Protein AF-A0A165L419-F1 (afdb_monomer_lite)

Sequence (336 aa):
MAIREIPTSQGLPPLRLPAGALSSQDREHSIDPVQDQPAIEPIEHKLRVDFMQAGPPDNLKQLLDSYVHYQSGPGDEDPWSEASVGEKPLALQYAETTIEKQWESEQRFFENFESDDVLADAPAYLANALRECRSKSNPEQAVQQERENRAKWYRLMPWKNLYAVFKRSTLGDLSRPLIQNPTPGAGYGGSNSSETRYVGVLVIPSDANVDTVADEYGVNPTYVRRESEFETHHSSSAEMPVPSDYGIELPAPLLLGDYPGQSEYLFIPWSSGLVCQGPFKQEHAYRVTCKHEVFASFVLREEGSVFLPVDEGISVPARARRFIDPQVAVNHSPEQ

pLDDT: mean 83.81, std 15.01, range [36.94, 98.06]

Radius of gyration: 20.66 Å; chains: 1; bounding box: 46×55×55 Å

Structure (mmCIF, N/CA/C/O backbone):
data_AF-A0A165L419-F1
#
_entry.id   AF-A0A165L419-F1
#
loop_
_atom_site.group_PDB
_atom_site.id
_atom_site.type_symbol
_atom_site.label_atom_id
_atom_site.label_alt_id
_atom_site.label_comp_id
_atom_site.label_asym_id
_atom_site.label_entity_id
_atom_site.label_seq_id
_atom_site.pdbx_PDB_ins_code
_atom_site.Cartn_x
_atom_site.Cartn_y
_atom_site.Cartn_z
_atom_site.occupancy
_atom_site.B_iso_or_equiv
_atom_site.auth_seq_id
_atom_site.auth_comp_id
_atom_site.auth_asym_id
_atom_site.auth_atom_id
_atom_site.pdbx_PDB_model_num
ATOM 1 N N . MET A 1 1 ? -1.680 -25.459 4.214 1.00 51.31 1 MET A N 1
ATOM 2 C CA . MET A 1 1 ? -2.177 -24.251 3.525 1.00 51.31 1 MET A CA 1
ATOM 3 C C . MET A 1 1 ? -2.171 -24.522 2.031 1.00 51.31 1 MET A C 1
ATOM 5 O O . MET A 1 1 ? -1.204 -25.107 1.558 1.00 51.31 1 MET A O 1
ATOM 9 N N . ALA A 1 2 ? -3.250 -24.207 1.314 1.00 61.75 2 ALA A N 1
ATOM 10 C CA . ALA A 1 2 ? -3.309 -24.406 -0.134 1.00 61.75 2 ALA A CA 1
ATOM 11 C C . ALA A 1 2 ? -2.553 -23.267 -0.839 1.00 61.75 2 ALA A C 1
ATOM 13 O O . ALA A 1 2 ? -2.847 -22.098 -0.599 1.00 61.75 2 ALA A O 1
ATOM 14 N N . ILE A 1 3 ? -1.564 -23.608 -1.666 1.00 69.56 3 ILE A N 1
ATOM 15 C CA . ILE A 1 3 ? -0.873 -22.663 -2.550 1.00 69.56 3 ILE A CA 1
ATOM 16 C C . ILE A 1 3 ? -1.715 -22.505 -3.810 1.00 69.56 3 ILE A C 1
ATOM 18 O O . ILE A 1 3 ? -2.127 -23.502 -4.408 1.00 69.56 3 ILE A O 1
ATOM 22 N N . ARG A 1 4 ? -1.963 -21.262 -4.221 1.00 74.75 4 ARG A N 1
ATOM 23 C CA . ARG A 1 4 ? -2.683 -20.972 -5.458 1.00 74.75 4 ARG A CA 1
ATOM 24 C C . ARG A 1 4 ? -1.721 -20.677 -6.586 1.00 74.75 4 ARG A C 1
ATOM 26 O O . ARG A 1 4 ? -0.886 -19.786 -6.474 1.00 74.75 4 ARG A O 1
ATOM 33 N N . GLU A 1 5 ? -1.925 -21.361 -7.700 1.00 81.62 5 GLU A N 1
ATOM 34 C CA . GLU A 1 5 ? -1.176 -21.153 -8.928 1.00 81.62 5 GLU A CA 1
ATOM 35 C C . GLU A 1 5 ? -1.911 -20.167 -9.848 1.00 81.62 5 GLU A C 1
ATOM 37 O O . GLU A 1 5 ? -3.053 -20.398 -10.250 1.00 81.62 5 GLU A O 1
ATOM 42 N N . ILE A 1 6 ? -1.274 -19.038 -10.159 1.00 80.38 6 ILE A N 1
ATOM 43 C CA . ILE A 1 6 ? -1.781 -18.046 -11.105 1.00 80.38 6 ILE A CA 1
ATOM 44 C C . ILE A 1 6 ? -1.036 -18.239 -12.423 1.00 80.38 6 ILE A C 1
ATOM 46 O O . ILE A 1 6 ? 0.178 -18.011 -12.468 1.00 80.38 6 ILE A O 1
ATOM 50 N N . PRO A 1 7 ? -1.738 -18.640 -13.498 1.00 79.06 7 PRO A N 1
ATOM 51 C CA . PRO A 1 7 ? -1.098 -18.891 -14.774 1.00 79.06 7 PRO A CA 1
ATOM 52 C C . PRO A 1 7 ? -0.509 -17.598 -15.333 1.00 79.06 7 PRO A C 1
ATOM 54 O O . PRO A 1 7 ? -1.107 -16.519 -15.253 1.00 79.06 7 PRO A O 1
ATOM 57 N N . THR A 1 8 ? 0.670 -17.727 -15.920 1.00 78.56 8 THR A N 1
ATOM 58 C CA . THR A 1 8 ? 1.381 -16.665 -16.625 1.00 78.56 8 THR A CA 1
ATOM 59 C C . THR A 1 8 ? 1.312 -16.896 -18.135 1.00 78.56 8 THR A C 1
ATOM 61 O O . THR A 1 8 ? 0.796 -17.911 -18.611 1.00 78.56 8 THR A O 1
ATOM 64 N N . SER A 1 9 ? 1.724 -15.899 -18.917 1.00 71.50 9 SER A N 1
ATOM 65 C CA . SER A 1 9 ? 1.772 -16.010 -20.377 1.00 71.50 9 SER A CA 1
ATOM 66 C C . SER A 1 9 ? 2.796 -17.069 -20.819 1.00 71.50 9 SER A C 1
ATOM 68 O O . SER A 1 9 ? 3.674 -17.461 -20.053 1.00 71.50 9 SER A O 1
ATOM 70 N N . GLN A 1 10 ? 2.627 -17.584 -22.045 1.00 59.84 10 GLN A N 1
ATOM 71 C CA . GLN A 1 10 ? 3.290 -18.795 -22.548 1.00 59.84 10 GLN A CA 1
ATOM 72 C C . GLN A 1 10 ? 4.811 -18.793 -22.316 1.00 59.84 10 GLN A C 1
ATOM 74 O O . GLN A 1 10 ? 5.540 -18.121 -23.039 1.00 59.84 10 GLN A O 1
ATOM 79 N N . GLY A 1 11 ? 5.266 -19.590 -21.344 1.00 76.44 11 GLY A N 1
ATOM 80 C CA . GLY A 1 11 ? 6.681 -19.875 -21.101 1.00 76.44 11 GLY A CA 1
ATOM 81 C C . GLY A 1 11 ? 7.243 -19.386 -19.767 1.00 76.44 11 GLY A C 1
ATOM 82 O O . GLY A 1 11 ? 8.359 -19.763 -19.457 1.00 76.44 11 GLY A O 1
ATOM 83 N N . LEU A 1 12 ? 6.508 -18.605 -18.966 1.00 88.12 12 LEU A N 1
ATOM 84 C CA . LEU A 1 12 ? 6.950 -18.192 -17.623 1.00 88.12 12 LEU A CA 1
ATOM 85 C C . LEU A 1 12 ? 6.505 -19.188 -16.538 1.00 88.12 12 LEU A C 1
ATOM 87 O O . LEU A 1 12 ? 5.492 -19.871 -16.722 1.00 88.12 12 LEU A O 1
ATOM 91 N N . PRO A 1 13 ? 7.195 -19.252 -15.380 1.00 90.56 13 PRO A N 1
ATOM 92 C CA . PRO A 1 13 ? 6.684 -20.015 -14.253 1.00 90.56 13 PRO A CA 1
ATOM 93 C C . PRO A 1 13 ? 5.403 -19.353 -13.735 1.00 90.56 13 PRO A C 1
ATOM 95 O O . PRO A 1 13 ? 5.238 -18.129 -13.849 1.00 90.56 13 PRO A O 1
ATOM 98 N N . PRO A 1 14 ? 4.461 -20.134 -13.193 1.00 90.06 14 PRO A N 1
ATOM 99 C CA . PRO A 1 14 ? 3.254 -19.569 -12.623 1.00 90.06 14 PRO A CA 1
ATOM 100 C C . PRO A 1 14 ? 3.571 -18.803 -11.334 1.00 90.06 14 PRO A C 1
ATOM 102 O O . PRO A 1 14 ? 4.459 -19.177 -10.572 1.00 90.06 14 PRO A O 1
ATOM 105 N N . LEU A 1 15 ? 2.795 -17.758 -11.044 1.00 90.00 15 LEU A N 1
ATOM 106 C CA . LEU A 1 15 ? 2.902 -17.061 -9.763 1.00 90.00 15 LEU A CA 1
ATOM 107 C C . LEU A 1 15 ? 2.162 -17.863 -8.691 1.00 90.00 15 LEU A C 1
ATOM 109 O O . LEU A 1 15 ? 0.943 -18.027 -8.772 1.00 90.00 15 LEU A O 1
ATOM 113 N N . ARG A 1 16 ? 2.890 -18.332 -7.679 1.00 89.56 16 ARG A N 1
ATOM 114 C CA . ARG A 1 16 ? 2.343 -19.141 -6.590 1.00 89.56 16 ARG A CA 1
ATOM 115 C C . ARG A 1 16 ? 2.198 -18.335 -5.310 1.00 89.56 16 ARG A C 1
ATOM 117 O O . ARG A 1 16 ? 3.174 -17.803 -4.793 1.00 89.56 16 ARG A O 1
ATOM 124 N N . LEU A 1 17 ? 0.963 -18.234 -4.822 1.00 84.81 17 LEU A N 1
ATOM 125 C CA . LEU A 1 17 ? 0.599 -17.398 -3.679 1.00 84.81 17 LEU A CA 1
ATOM 126 C C . LEU A 1 17 ? 0.077 -18.241 -2.507 1.00 84.81 17 LEU A C 1
ATOM 128 O O . LEU A 1 17 ? -0.772 -19.113 -2.731 1.00 84.81 17 LEU A O 1
ATOM 132 N N . PRO A 1 18 ? 0.518 -17.974 -1.264 1.00 81.25 18 PRO A N 1
ATOM 133 C CA . PRO A 1 18 ? -0.063 -18.598 -0.080 1.00 81.25 18 PRO A CA 1
ATOM 134 C C . PRO A 1 18 ? -1.451 -18.016 0.229 1.00 81.25 18 PRO A C 1
ATOM 136 O O . PRO A 1 18 ? -1.849 -16.987 -0.319 1.00 81.25 18 PRO A O 1
ATOM 139 N N . ALA A 1 19 ? -2.189 -18.656 1.139 1.00 70.81 19 ALA A N 1
ATOM 140 C CA . ALA A 1 19 ? -3.565 -18.276 1.481 1.00 70.81 19 ALA A CA 1
ATOM 141 C C . ALA A 1 19 ? -3.709 -16.795 1.896 1.00 70.81 19 ALA A C 1
ATOM 143 O O . ALA A 1 19 ? -4.607 -16.113 1.398 1.00 70.81 19 ALA A O 1
ATOM 144 N N . GLY A 1 20 ? -2.783 -16.273 2.712 1.00 68.69 20 GLY A N 1
ATOM 145 C CA . GLY A 1 20 ? -2.764 -14.869 3.152 1.00 68.69 20 GLY A CA 1
ATOM 146 C C . GLY A 1 20 ? -2.479 -13.841 2.045 1.00 68.69 20 GLY A C 1
ATOM 147 O O . GLY A 1 20 ? -2.805 -12.662 2.178 1.00 68.69 20 GLY A O 1
ATOM 148 N N . ALA A 1 21 ? -1.941 -14.270 0.899 1.00 72.00 21 ALA A N 1
ATOM 149 C CA . ALA A 1 21 ? -1.727 -13.407 -0.263 1.00 72.00 21 ALA A CA 1
ATOM 150 C C . ALA A 1 21 ? -2.982 -13.257 -1.152 1.00 72.00 21 ALA A C 1
ATOM 152 O O . ALA A 1 21 ? -2.916 -12.615 -2.210 1.00 72.00 21 ALA A O 1
ATOM 153 N N . LEU A 1 22 ? -4.114 -13.847 -0.746 1.00 62.03 22 LEU A N 1
ATOM 154 C CA . LEU A 1 22 ? -5.406 -13.782 -1.430 1.00 62.03 22 LEU A CA 1
ATOM 155 C C . LEU A 1 22 ? -6.405 -12.910 -0.653 1.00 62.03 22 LEU A C 1
ATOM 157 O O . LEU A 1 22 ? -6.329 -12.779 0.563 1.00 62.03 22 LEU A O 1
ATOM 161 N N . SER A 1 23 ? -7.357 -12.314 -1.376 1.00 56.62 23 SER A N 1
ATOM 162 C CA . SER A 1 23 ? -8.469 -11.561 -0.776 1.00 56.62 23 SER A CA 1
ATOM 163 C C . SER A 1 23 ? -9.411 -12.495 -0.015 1.00 56.62 23 SER A C 1
ATOM 165 O O . SER A 1 23 ? -9.680 -13.599 -0.486 1.00 56.62 23 SER A O 1
ATOM 167 N N . SER A 1 24 ? -10.021 -12.005 1.067 1.00 51.78 24 SER A N 1
ATOM 168 C CA . SER A 1 24 ? -11.102 -12.705 1.778 1.00 51.78 24 SER A CA 1
ATOM 169 C C . SER A 1 24 ? -12.349 -12.963 0.927 1.00 51.78 24 SER A C 1
ATOM 171 O O . SER A 1 24 ? -13.165 -13.813 1.271 1.00 51.78 24 SER A O 1
ATOM 173 N N . GLN A 1 25 ? -12.494 -12.253 -0.195 1.00 44.78 25 GLN A N 1
ATOM 174 C CA . GLN A 1 25 ? -13.576 -12.447 -1.162 1.00 44.78 25 GLN A CA 1
ATOM 175 C C . GLN A 1 25 ? -13.243 -13.485 -2.248 1.00 44.78 25 GLN A C 1
ATOM 177 O O . GLN A 1 25 ? -14.062 -13.737 -3.136 1.00 44.78 25 GLN A O 1
ATOM 182 N N . ASP A 1 26 ? -12.049 -14.081 -2.218 1.00 51.00 26 ASP A N 1
ATOM 183 C CA . ASP A 1 26 ? -11.703 -15.166 -3.126 1.00 51.00 26 ASP A CA 1
ATOM 184 C C . ASP A 1 26 ? -12.406 -16.461 -2.704 1.00 51.00 26 ASP A C 1
ATOM 186 O O . ASP A 1 26 ? -12.385 -16.840 -1.536 1.00 51.00 26 ASP A O 1
ATOM 190 N N . ARG A 1 27 ? -13.031 -17.163 -3.658 1.00 40.19 27 ARG A N 1
ATOM 191 C CA . ARG A 1 27 ? -13.884 -18.337 -3.380 1.00 40.19 27 ARG A CA 1
ATOM 192 C C . ARG A 1 27 ? -13.145 -19.494 -2.703 1.00 40.19 27 ARG A C 1
ATOM 194 O O . ARG A 1 27 ? -13.795 -20.364 -2.136 1.00 40.19 27 ARG A O 1
ATOM 201 N N . GLU A 1 28 ? -11.819 -19.511 -2.792 1.00 41.50 28 GLU A N 1
ATOM 202 C CA . GLU A 1 28 ? -10.951 -20.547 -2.225 1.00 41.50 28 GLU A CA 1
ATOM 203 C C . GLU A 1 28 ? -10.105 -20.035 -1.046 1.00 41.50 28 GLU A C 1
ATOM 205 O O . GLU A 1 28 ? -9.276 -20.777 -0.521 1.00 41.50 28 GLU A O 1
ATOM 210 N N . HIS A 1 29 ? -10.300 -18.784 -0.606 1.00 39.88 29 HIS A N 1
ATOM 211 C CA . HIS A 1 29 ? -9.633 -18.261 0.582 1.00 39.88 29 HIS A CA 1
ATOM 212 C C . HIS A 1 29 ? -10.224 -18.926 1.834 1.00 39.88 29 HIS A C 1
ATOM 214 O O . HIS A 1 29 ? -11.309 -18.580 2.304 1.00 39.88 29 HIS A O 1
ATOM 220 N N . SER A 1 30 ? -9.519 -19.927 2.365 1.00 40.72 30 SER A N 1
ATOM 221 C CA . SER A 1 30 ? -9.811 -20.488 3.682 1.00 40.72 30 SER A CA 1
ATOM 222 C C . SER A 1 30 ? -9.237 -19.552 4.741 1.00 40.72 30 SER A C 1
ATOM 224 O O . SER A 1 30 ? -8.024 -19.530 4.923 1.00 40.72 30 SER A O 1
ATOM 226 N N . ILE A 1 31 ? -10.098 -18.788 5.411 1.00 39.03 31 ILE A N 1
ATOM 227 C CA . ILE A 1 31 ? -9.694 -17.893 6.499 1.00 39.03 31 ILE A CA 1
ATOM 228 C C . ILE A 1 31 ? -9.216 -18.751 7.679 1.00 39.03 31 ILE A C 1
ATOM 230 O O . ILE A 1 31 ? -10.021 -19.476 8.269 1.00 39.03 31 ILE A O 1
ATOM 234 N N . ASP A 1 32 ? -7.942 -18.646 8.052 1.00 44.88 32 ASP A N 1
ATOM 235 C CA . ASP A 1 32 ? -7.471 -18.985 9.392 1.00 44.88 32 ASP A CA 1
ATOM 236 C C . ASP A 1 32 ? -7.239 -17.677 10.165 1.00 44.88 32 ASP A C 1
ATOM 238 O O . ASP A 1 32 ? -6.179 -17.066 10.062 1.00 44.88 32 ASP A O 1
ATOM 242 N N . PRO A 1 33 ? -8.208 -17.222 10.972 1.00 37.50 33 PRO A N 1
ATOM 243 C CA . PRO A 1 33 ? -8.110 -15.948 11.678 1.00 37.50 33 PRO A CA 1
ATOM 244 C C . PRO A 1 33 ? -6.989 -15.901 12.735 1.00 37.50 33 PRO A C 1
ATOM 246 O O . PRO A 1 33 ? -6.698 -14.826 13.256 1.00 37.50 33 PRO A O 1
ATOM 249 N N . VAL A 1 34 ? -6.385 -17.045 13.078 1.00 39.91 34 VAL A N 1
ATOM 250 C CA . VAL A 1 34 ? -5.294 -17.162 14.056 1.00 39.91 34 VAL A CA 1
ATOM 251 C C . VAL A 1 34 ? -3.924 -17.160 13.365 1.00 39.91 34 VAL A C 1
ATOM 253 O O . VAL A 1 34 ? -2.940 -16.741 13.971 1.00 39.91 34 VAL A O 1
ATOM 256 N N . GLN A 1 35 ? -3.843 -17.629 12.115 1.00 39.09 35 GLN A N 1
ATOM 257 C CA . GLN A 1 35 ? -2.594 -17.732 11.343 1.00 39.09 35 GLN A CA 1
ATOM 258 C C . GLN A 1 35 ? -2.459 -16.659 10.254 1.00 39.09 35 GLN A C 1
ATOM 260 O O . GLN A 1 35 ? -1.342 -16.270 9.914 1.00 39.09 35 GLN A O 1
ATOM 265 N N . ASP A 1 36 ? -3.570 -16.158 9.721 1.00 45.62 36 ASP A N 1
ATOM 266 C CA . ASP A 1 36 ? -3.581 -15.143 8.678 1.00 45.62 36 ASP A CA 1
ATOM 267 C C . ASP A 1 36 ? -3.530 -13.750 9.329 1.00 45.62 36 ASP A C 1
ATOM 269 O O . ASP A 1 36 ? -4.517 -13.236 9.865 1.00 45.62 36 ASP A O 1
ATOM 273 N N . GLN A 1 37 ? -2.338 -13.139 9.310 1.00 40.75 37 GLN A N 1
ATOM 274 C CA . GLN A 1 37 ? -2.134 -11.726 9.657 1.00 40.75 37 GLN A CA 1
ATOM 275 C C . GLN A 1 37 ? -3.022 -10.808 8.795 1.00 40.75 37 GLN A C 1
ATOM 277 O O . GLN A 1 37 ? -3.494 -11.232 7.735 1.00 40.75 37 GLN A O 1
ATOM 282 N N . PRO A 1 38 ? -3.251 -9.538 9.194 1.00 47.84 38 PRO A N 1
ATOM 283 C CA . PRO A 1 38 ? -4.119 -8.656 8.436 1.00 47.84 38 PRO A CA 1
ATOM 284 C C . PRO A 1 38 ? -3.643 -8.551 6.989 1.00 47.84 38 PRO A C 1
ATOM 286 O O . PRO A 1 38 ? -2.478 -8.271 6.698 1.00 47.84 38 PRO A O 1
ATOM 289 N N . ALA A 1 39 ? -4.595 -8.730 6.082 1.00 64.06 39 ALA A N 1
ATOM 290 C CA . ALA A 1 39 ? -4.554 -8.149 4.756 1.00 64.06 39 ALA A CA 1
ATOM 291 C C . ALA A 1 39 ? -4.039 -6.697 4.800 1.00 64.06 39 ALA A C 1
ATOM 293 O O . ALA A 1 39 ? -4.200 -6.030 5.822 1.00 64.06 39 ALA A O 1
ATOM 294 N N . ILE A 1 40 ? -3.511 -6.187 3.674 1.00 77.94 40 ILE A N 1
ATOM 295 C CA . ILE A 1 40 ? -3.406 -4.732 3.444 1.00 77.94 40 ILE A CA 1
ATOM 296 C C . ILE A 1 40 ? -4.670 -4.090 4.019 1.00 77.94 40 ILE A C 1
ATOM 298 O O . ILE A 1 40 ? -5.777 -4.458 3.608 1.00 77.94 40 ILE A O 1
ATOM 302 N N . GLU A 1 41 ? -4.507 -3.227 5.022 1.00 81.75 41 GLU A N 1
ATOM 303 C CA . GLU A 1 41 ? -5.643 -2.760 5.805 1.00 81.75 41 GLU A CA 1
ATOM 304 C C . GLU A 1 41 ? -6.660 -2.087 4.871 1.00 81.75 41 GLU A C 1
ATOM 306 O O . GLU A 1 41 ? -6.260 -1.377 3.941 1.00 81.75 41 GLU A O 1
ATOM 311 N N . PRO A 1 42 ? -7.980 -2.250 5.078 1.00 85.69 42 PRO A N 1
ATOM 312 C CA . PRO A 1 42 ? -8.966 -1.617 4.204 1.00 85.69 42 PRO A CA 1
ATOM 313 C C . PRO A 1 42 ? -8.753 -0.106 4.062 1.00 85.69 42 PRO A C 1
ATOM 315 O O . PRO A 1 42 ? -8.956 0.446 2.980 1.00 85.69 42 PRO A O 1
ATOM 318 N N . ILE A 1 43 ? -8.281 0.556 5.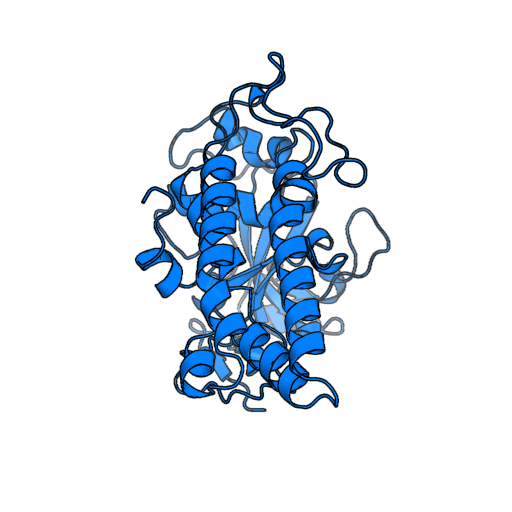126 1.00 90.44 43 ILE A N 1
ATOM 319 C CA . ILE A 1 43 ? -7.918 1.973 5.077 1.00 90.44 43 ILE A CA 1
ATOM 320 C C . ILE A 1 43 ? -6.749 2.246 4.122 1.00 90.44 43 ILE A C 1
ATOM 322 O O . ILE A 1 43 ? -6.803 3.224 3.391 1.00 90.44 43 ILE A O 1
ATOM 326 N N . GLU A 1 44 ? -5.733 1.385 4.038 1.00 92.38 44 GLU A N 1
ATOM 327 C CA . GLU A 1 44 ? -4.609 1.570 3.111 1.00 92.38 44 GLU A CA 1
ATOM 328 C C . GLU A 1 44 ? -5.068 1.570 1.653 1.00 92.38 44 GLU A C 1
ATOM 330 O O . GLU A 1 44 ? -4.626 2.400 0.857 1.00 92.38 44 GLU A O 1
ATOM 335 N N . HIS A 1 45 ? -5.989 0.670 1.300 1.00 92.31 45 HIS A N 1
ATOM 336 C CA . HIS A 1 45 ? -6.584 0.660 -0.032 1.00 92.31 45 HIS A CA 1
ATOM 337 C C . HIS A 1 45 ? -7.361 1.946 -0.320 1.00 92.31 45 HIS A C 1
ATOM 339 O O . HIS A 1 45 ? -7.203 2.507 -1.403 1.00 92.31 45 HIS A O 1
ATOM 345 N N . LYS A 1 46 ? -8.156 2.429 0.640 1.00 94.75 46 LYS A N 1
ATOM 346 C CA . LYS A 1 46 ? -8.910 3.682 0.497 1.00 94.75 46 LYS A CA 1
ATOM 347 C C . LYS A 1 46 ? -7.986 4.888 0.341 1.00 94.75 46 LYS A C 1
ATOM 349 O O . LYS A 1 46 ? -8.174 5.662 -0.584 1.00 94.75 46 LYS A O 1
ATOM 354 N N . LEU A 1 47 ? -6.923 4.977 1.142 1.00 95.81 47 LEU A N 1
ATOM 355 C CA . LEU A 1 47 ? -5.915 6.035 1.029 1.00 95.81 47 LEU A CA 1
ATOM 356 C C . LEU A 1 47 ? -5.232 6.045 -0.346 1.00 95.81 47 LEU A C 1
ATOM 358 O O . LEU A 1 47 ? -5.034 7.101 -0.935 1.00 95.81 47 LEU A O 1
ATOM 362 N N . ARG A 1 48 ? -4.905 4.873 -0.904 1.00 95.56 48 ARG A N 1
ATOM 363 C CA . ARG A 1 48 ? -4.365 4.780 -2.274 1.00 95.56 48 ARG A CA 1
ATOM 364 C C . ARG A 1 48 ? -5.369 5.272 -3.318 1.00 95.56 48 ARG A C 1
ATOM 366 O O . ARG A 1 48 ? -4.966 5.929 -4.273 1.00 95.56 48 ARG A O 1
ATOM 373 N N . VAL A 1 49 ? -6.662 4.989 -3.138 1.00 95.81 49 VAL A N 1
ATOM 374 C CA . VAL A 1 49 ? -7.725 5.543 -3.995 1.00 95.81 49 VAL A CA 1
ATOM 375 C C . VAL A 1 49 ? -7.818 7.061 -3.830 1.00 95.81 49 VAL A C 1
ATOM 377 O O . VAL A 1 49 ? -7.908 7.751 -4.840 1.00 95.81 49 VAL A O 1
ATOM 380 N N . ASP A 1 50 ? -7.711 7.592 -2.611 1.00 96.81 50 ASP A N 1
ATOM 381 C CA . ASP A 1 50 ? -7.703 9.039 -2.353 1.00 96.81 50 ASP A CA 1
ATOM 382 C C . ASP A 1 50 ? -6.562 9.728 -3.103 1.00 96.81 50 ASP A C 1
ATOM 384 O O . ASP A 1 50 ? -6.772 10.731 -3.783 1.00 96.81 50 ASP A O 1
ATOM 388 N N . PHE A 1 51 ? -5.358 9.154 -3.049 1.00 95.62 51 PHE A N 1
ATOM 389 C CA . PHE A 1 51 ? -4.194 9.668 -3.769 1.00 95.62 51 PHE A CA 1
ATOM 390 C C . PHE A 1 51 ? -4.351 9.547 -5.284 1.00 95.62 51 PHE A C 1
ATOM 392 O O . PHE A 1 51 ? -3.999 10.474 -6.010 1.00 95.62 51 PHE A O 1
ATOM 399 N N . MET A 1 52 ? -4.903 8.433 -5.766 1.00 93.56 52 MET A N 1
ATOM 400 C CA . MET A 1 52 ? -5.201 8.236 -7.183 1.00 93.56 52 MET A CA 1
ATOM 401 C C . MET A 1 52 ? -6.229 9.256 -7.686 1.00 93.56 52 MET A C 1
ATOM 403 O O . MET A 1 52 ? -6.058 9.817 -8.758 1.00 93.56 52 MET A O 1
ATOM 407 N N . GLN A 1 53 ? -7.276 9.559 -6.924 1.00 93.38 53 GLN A N 1
ATOM 408 C CA . GLN A 1 53 ? -8.288 10.526 -7.346 1.00 93.38 53 GLN A CA 1
ATOM 409 C C . GLN A 1 53 ? -7.797 11.972 -7.231 1.00 93.38 53 GLN A C 1
ATOM 411 O O . GLN A 1 53 ? -7.986 12.757 -8.157 1.00 93.38 53 GLN A O 1
ATOM 416 N N . ALA A 1 54 ? -7.108 12.323 -6.143 1.00 93.19 54 ALA A N 1
ATOM 417 C CA . ALA A 1 54 ? -6.613 13.678 -5.914 1.00 93.19 54 ALA A CA 1
ATOM 418 C C . ALA A 1 54 ? -5.396 14.043 -6.773 1.00 93.19 54 ALA A C 1
ATOM 420 O O . ALA A 1 54 ? -5.261 15.200 -7.167 1.00 93.19 54 ALA A O 1
ATOM 421 N N . GLY A 1 55 ? -4.569 13.058 -7.147 1.00 89.75 55 GLY A N 1
ATOM 422 C CA . GLY A 1 55 ? -3.363 13.254 -7.956 1.00 89.75 55 GLY A CA 1
ATOM 423 C C . GLY A 1 55 ? -2.185 13.862 -7.184 1.00 89.75 55 GLY A C 1
ATOM 424 O O . GLY A 1 55 ? -2.261 14.048 -5.964 1.00 89.75 55 GLY A O 1
ATOM 425 N N . PRO A 1 56 ? -1.064 14.130 -7.881 1.00 90.31 56 PRO A N 1
ATOM 426 C CA . PRO A 1 56 ? 0.111 14.736 -7.268 1.00 90.31 56 PRO A CA 1
ATOM 427 C C . PRO A 1 56 ? -0.177 16.169 -6.789 1.00 90.31 56 PRO A C 1
ATOM 429 O O . PRO A 1 56 ? -1.129 16.791 -7.253 1.00 90.31 56 PRO A O 1
ATOM 432 N N . PRO A 1 57 ? 0.661 16.729 -5.895 1.00 90.62 57 PRO A N 1
ATOM 433 C CA . PRO A 1 57 ? 0.605 18.154 -5.581 1.00 90.62 57 PRO A CA 1
ATOM 434 C C . PRO A 1 57 ? 0.731 19.012 -6.849 1.00 90.62 57 PRO A C 1
ATOM 436 O O . PRO A 1 57 ? 1.566 18.733 -7.705 1.00 90.62 57 PRO A O 1
ATOM 439 N N . ASP A 1 58 ? -0.016 20.107 -6.932 1.00 87.81 58 ASP A N 1
ATOM 440 C CA . ASP A 1 58 ? 0.001 21.035 -8.068 1.00 87.81 58 ASP A CA 1
ATOM 441 C C . ASP A 1 58 ? 1.338 21.771 -8.200 1.00 87.81 58 ASP A C 1
ATOM 443 O O . ASP A 1 58 ? 1.717 22.241 -9.272 1.00 87.81 58 ASP A O 1
ATOM 447 N N . ASN A 1 59 ? 2.052 21.950 -7.086 1.00 87.62 59 ASN A N 1
ATOM 448 C CA . ASN A 1 59 ? 3.362 22.585 -7.081 1.00 87.62 59 ASN A CA 1
ATOM 449 C C . ASN A 1 59 ? 4.199 22.187 -5.858 1.00 87.62 59 ASN A C 1
ATOM 451 O O . ASN A 1 59 ? 3.690 21.807 -4.805 1.00 87.62 59 ASN A O 1
ATOM 455 N N . LEU A 1 60 ? 5.518 22.369 -5.967 1.00 86.69 60 LEU A N 1
ATOM 456 C CA . LEU A 1 60 ? 6.461 22.001 -4.907 1.00 86.69 60 LEU A CA 1
ATOM 457 C C . LEU A 1 60 ? 6.263 22.769 -3.589 1.00 86.69 60 LEU A C 1
ATOM 459 O O . LEU A 1 60 ? 6.781 22.310 -2.578 1.00 86.69 60 LEU A O 1
ATOM 463 N N . LYS A 1 61 ? 5.571 23.921 -3.563 1.00 89.06 61 LYS A N 1
ATOM 464 C CA . LYS A 1 61 ? 5.334 24.661 -2.308 1.00 89.06 61 LYS A CA 1
ATOM 465 C C . LYS A 1 61 ? 4.272 24.005 -1.429 1.00 89.06 61 LYS A C 1
ATOM 467 O O . LYS A 1 61 ? 4.241 24.299 -0.243 1.00 89.06 61 LYS A O 1
ATOM 472 N N . GLN A 1 62 ? 3.438 23.124 -1.981 1.00 91.25 62 GLN A N 1
ATOM 473 C CA . GLN A 1 62 ? 2.495 22.322 -1.195 1.00 91.25 62 GLN A CA 1
ATOM 474 C C . GLN A 1 62 ? 3.188 21.166 -0.452 1.00 91.25 62 GLN A C 1
ATOM 476 O O . GLN A 1 62 ? 2.550 20.458 0.319 1.00 91.25 62 GLN A O 1
ATOM 481 N N . LEU A 1 63 ? 4.485 20.938 -0.680 1.00 92.38 63 LEU A N 1
ATOM 482 C CA . LEU A 1 63 ? 5.270 19.938 0.037 1.00 92.38 63 LEU A CA 1
ATOM 483 C C . LEU A 1 63 ? 6.068 20.592 1.163 1.00 92.38 63 LEU A C 1
ATOM 485 O O . LEU A 1 63 ? 6.686 21.640 0.971 1.00 92.38 63 LEU A O 1
ATOM 489 N N . LEU A 1 64 ? 6.121 19.923 2.313 1.00 92.12 64 LEU A N 1
ATOM 490 C CA . LEU A 1 64 ? 6.854 20.412 3.479 1.00 92.12 64 LEU A CA 1
ATOM 491 C C . LEU A 1 64 ? 8.368 20.391 3.228 1.00 92.12 64 LEU A C 1
ATOM 493 O O . LEU A 1 64 ? 8.919 19.408 2.724 1.00 92.12 64 LEU A O 1
ATOM 497 N N . ASP A 1 65 ? 9.059 21.461 3.614 1.00 86.88 65 ASP A N 1
ATOM 498 C CA . ASP A 1 65 ? 10.524 21.540 3.546 1.00 86.88 65 ASP A CA 1
ATOM 499 C C . ASP A 1 65 ? 11.177 20.815 4.730 1.00 86.88 65 ASP A C 1
ATOM 501 O O . ASP A 1 65 ? 12.055 19.965 4.560 1.00 86.88 65 ASP A O 1
ATOM 505 N N . SER A 1 66 ? 10.689 21.093 5.938 1.00 81.88 66 SER A N 1
ATOM 506 C CA . SER A 1 66 ? 11.122 20.456 7.178 1.00 81.88 66 SER A CA 1
ATOM 507 C C . SER A 1 66 ? 9.911 19.963 7.957 1.00 81.88 66 SER A C 1
ATOM 509 O O . SER A 1 66 ? 9.078 20.759 8.370 1.00 81.88 66 SER A O 1
ATOM 511 N N . TYR A 1 67 ? 9.824 18.652 8.182 1.00 87.12 67 TYR A N 1
ATOM 512 C CA . TYR A 1 67 ? 8.805 18.063 9.047 1.00 87.12 67 TYR A CA 1
ATOM 513 C C . TYR A 1 67 ? 9.384 16.899 9.845 1.00 87.12 67 TYR A C 1
ATOM 515 O O . TYR A 1 67 ? 9.993 15.974 9.287 1.00 87.12 67 TYR A O 1
ATOM 523 N N . VAL A 1 68 ? 9.201 16.959 11.164 1.00 84.88 68 VAL A N 1
ATOM 524 C CA . VAL A 1 68 ? 9.818 16.048 12.131 1.00 84.88 68 VAL A CA 1
ATOM 525 C C . VAL A 1 68 ? 8.741 15.185 12.779 1.00 84.88 68 VAL A C 1
ATOM 527 O O . VAL A 1 68 ? 8.311 15.399 13.908 1.00 84.88 68 VAL A O 1
ATOM 530 N N . HIS A 1 69 ? 8.327 14.152 12.049 1.00 80.06 69 HIS A N 1
ATOM 531 C CA . HIS A 1 69 ? 7.214 13.274 12.419 1.00 80.06 69 HIS A CA 1
ATOM 532 C C . HIS A 1 69 ? 7.289 12.680 13.838 1.00 80.06 69 HIS A C 1
ATOM 534 O O . HIS A 1 69 ? 6.256 12.468 14.462 1.00 80.06 69 HIS A O 1
ATOM 540 N N . TYR A 1 70 ? 8.473 12.414 14.399 1.00 80.25 70 TYR A N 1
ATOM 541 C CA . TYR A 1 70 ? 8.575 11.878 15.763 1.00 80.25 70 TYR A CA 1
ATOM 542 C C . TYR A 1 70 ? 8.281 12.925 16.853 1.00 80.25 70 TYR A C 1
ATOM 544 O O . TYR A 1 70 ? 7.860 12.531 17.938 1.00 80.25 70 TYR A O 1
ATOM 552 N N . GLN A 1 71 ? 8.408 14.222 16.556 1.00 84.00 71 GLN A N 1
ATOM 553 C CA . GLN A 1 71 ? 8.101 15.329 17.474 1.00 84.00 71 GLN A CA 1
ATOM 554 C C . GLN A 1 71 ? 6.680 15.876 17.307 1.00 84.00 71 GLN A C 1
ATOM 556 O O . GLN A 1 71 ? 6.139 16.386 18.277 1.00 84.00 71 GLN A O 1
ATOM 561 N N . SER A 1 72 ? 6.073 15.719 16.128 1.00 86.31 72 SER A N 1
ATOM 562 C CA . SER A 1 72 ? 4.748 16.278 15.828 1.00 86.31 72 SER A CA 1
ATOM 563 C C . SER A 1 72 ? 3.588 15.340 16.172 1.00 86.31 72 SER A C 1
ATOM 565 O O . SER A 1 72 ? 3.740 14.113 16.137 1.00 86.31 72 SER A O 1
ATOM 567 N N . GLY A 1 73 ? 2.405 15.878 16.448 1.00 89.94 73 GLY A N 1
ATOM 568 C CA . GLY A 1 73 ? 1.203 15.096 16.699 1.00 89.94 73 GLY A CA 1
ATOM 569 C C . GLY A 1 73 ? -0.099 15.902 16.720 1.00 89.94 73 GLY A C 1
ATOM 570 O O . GLY A 1 73 ? -0.092 17.108 16.529 1.00 89.94 73 GLY A O 1
ATOM 571 N N . PRO A 1 74 ? -1.232 15.240 17.014 1.00 87.81 74 PRO A N 1
ATOM 572 C CA . PRO A 1 74 ? -2.579 15.811 16.873 1.00 87.81 74 PRO A CA 1
ATOM 573 C C . PRO A 1 74 ? -2.907 17.032 17.741 1.00 87.81 74 PRO A C 1
ATOM 575 O O . PRO A 1 74 ? -3.998 17.573 17.618 1.00 87.81 74 PRO A O 1
ATOM 578 N N . GLY A 1 75 ? -2.033 17.400 18.680 1.00 87.62 75 GLY A N 1
ATOM 579 C CA . GLY A 1 75 ? -2.187 18.600 19.504 1.00 87.62 75 GLY A CA 1
ATOM 580 C C . GLY A 1 75 ? -1.433 19.816 18.965 1.00 87.62 75 GLY A C 1
ATOM 581 O O . GLY A 1 75 ? -1.555 20.889 19.550 1.00 87.62 75 GLY A O 1
ATOM 582 N N . ASP A 1 76 ? -0.652 19.642 17.900 1.00 90.12 76 ASP A N 1
ATOM 583 C CA . ASP A 1 76 ? 0.116 20.709 17.272 1.00 90.12 76 ASP A CA 1
ATOM 584 C C . ASP A 1 76 ? -0.718 21.432 16.210 1.00 90.12 76 ASP A C 1
ATOM 586 O O . ASP A 1 76 ? -1.770 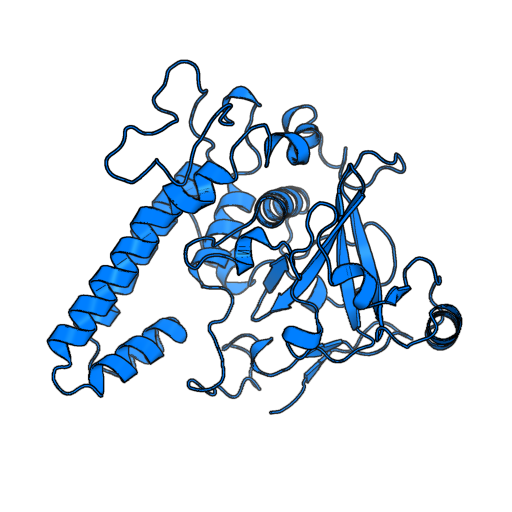20.955 15.775 1.00 90.12 76 ASP A O 1
ATOM 590 N N . GLU A 1 77 ? -0.233 22.594 15.781 1.00 90.50 77 GLU A N 1
ATOM 591 C CA . GLU A 1 77 ? -0.802 23.299 14.637 1.00 90.50 77 GLU A CA 1
ATOM 592 C C . GLU A 1 77 ? -0.547 22.515 13.340 1.00 90.50 77 GLU A C 1
ATOM 594 O O . GLU A 1 77 ? 0.480 21.846 13.188 1.00 90.50 77 GLU A O 1
ATOM 599 N N . ASP A 1 78 ? -1.501 22.574 12.410 1.00 91.38 78 ASP A N 1
ATOM 600 C CA . ASP A 1 78 ? -1.371 21.935 11.103 1.00 91.38 78 ASP A CA 1
ATOM 601 C C . ASP A 1 78 ? -0.142 22.489 10.356 1.00 91.38 78 ASP A C 1
ATOM 603 O O . ASP A 1 78 ? -0.062 23.700 10.164 1.00 91.38 78 ASP A O 1
ATOM 607 N N . PRO A 1 79 ? 0.797 21.652 9.872 1.00 91.19 79 PRO A N 1
ATOM 608 C CA . PRO A 1 79 ? 1.982 22.135 9.160 1.00 91.19 79 PRO A CA 1
ATOM 609 C C . PRO A 1 79 ? 1.683 22.981 7.910 1.00 91.19 79 PRO A C 1
ATOM 611 O O . PRO A 1 79 ? 2.554 23.717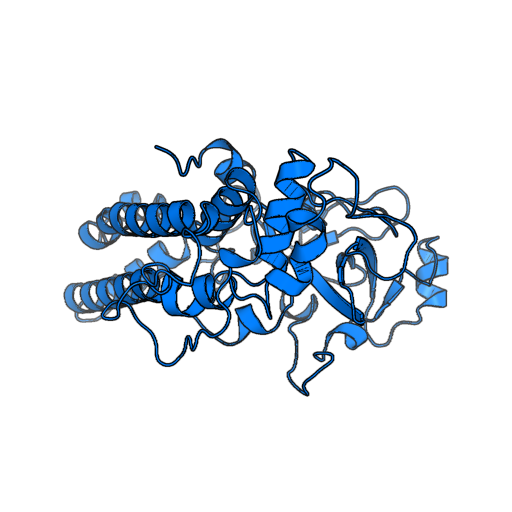 7.451 1.00 91.19 79 PRO A O 1
ATOM 614 N N . TRP A 1 80 ? 0.478 22.871 7.343 1.00 92.81 80 TRP A N 1
ATOM 615 C CA . TRP A 1 80 ? 0.030 23.661 6.192 1.00 92.81 80 TRP A CA 1
ATOM 616 C C . TRP A 1 80 ? -0.759 24.924 6.568 1.00 92.81 80 TRP A C 1
ATOM 618 O O . TRP A 1 80 ? -1.215 25.634 5.674 1.00 92.81 80 TRP A O 1
ATOM 628 N N . SER A 1 81 ? -0.927 25.241 7.858 1.00 88.12 81 SER A N 1
ATOM 629 C CA . SER A 1 81 ? -1.456 26.550 8.276 1.00 88.12 81 SER A CA 1
ATOM 630 C C . SER A 1 81 ? -0.419 27.671 8.127 1.00 88.12 81 SER A C 1
ATOM 632 O O . SER A 1 81 ? -0.775 28.850 8.037 1.00 88.12 81 SER A O 1
ATOM 634 N N . GLU A 1 82 ? 0.870 27.320 8.083 1.00 81.94 82 GLU A N 1
ATOM 635 C CA . GLU A 1 82 ? 1.960 28.271 7.911 1.00 81.94 82 GLU A CA 1
ATOM 636 C C . GLU A 1 82 ? 1.905 28.926 6.526 1.00 81.94 82 GLU A C 1
ATOM 638 O O . GLU A 1 82 ? 2.039 28.259 5.507 1.00 81.94 82 GLU A O 1
ATOM 643 N N . ALA A 1 83 ? 1.827 30.260 6.472 1.00 66.69 83 ALA A N 1
ATOM 644 C CA . ALA A 1 83 ? 1.692 31.013 5.216 1.00 66.69 83 ALA A CA 1
ATOM 645 C C . ALA A 1 83 ? 2.821 30.780 4.181 1.00 66.69 83 ALA A C 1
ATOM 647 O O . ALA A 1 83 ? 2.672 31.132 3.010 1.00 66.69 83 ALA A O 1
ATOM 648 N N . SER A 1 84 ? 3.974 30.250 4.604 1.00 76.44 84 SER A N 1
ATOM 649 C CA . SER A 1 84 ? 5.100 29.896 3.727 1.00 76.44 84 SER A CA 1
ATOM 650 C C . SER A 1 84 ? 4.957 28.536 3.047 1.00 76.44 84 SER A C 1
ATOM 652 O O . SER A 1 84 ? 5.584 28.315 2.006 1.00 76.44 84 SER A O 1
ATOM 654 N N . VAL A 1 85 ? 4.157 27.642 3.622 1.00 77.19 85 VAL A N 1
ATOM 655 C CA . VAL A 1 85 ? 3.778 26.366 3.026 1.00 77.19 85 VAL A CA 1
ATOM 656 C C . VAL A 1 85 ? 2.526 26.650 2.196 1.00 77.19 85 VAL A C 1
ATOM 658 O O . VAL A 1 85 ? 1.628 27.360 2.635 1.00 77.19 85 VAL A O 1
ATOM 661 N N . GLY A 1 86 ? 2.497 26.213 0.936 1.00 84.50 86 GLY A N 1
ATOM 662 C CA . GLY A 1 86 ? 1.313 26.389 0.090 1.00 84.50 86 GLY A CA 1
ATOM 663 C C . GLY A 1 86 ? 0.086 25.685 0.680 1.00 84.50 86 GLY A C 1
ATOM 664 O O . GLY A 1 86 ? 0.148 25.090 1.748 1.00 84.50 86 GLY A O 1
ATOM 665 N N . GLU A 1 87 ? -1.034 25.694 -0.037 1.00 92.00 87 GLU A N 1
ATOM 666 C CA . GLU A 1 87 ? -2.227 24.972 0.420 1.00 92.00 87 GLU A CA 1
ATOM 667 C C . GLU A 1 87 ? -1.946 23.476 0.629 1.00 92.00 87 GLU A C 1
ATOM 669 O O . GLU A 1 87 ? -1.149 22.871 -0.099 1.00 92.00 87 GLU A O 1
ATOM 674 N N . LYS A 1 88 ? -2.613 22.868 1.617 1.00 94.94 88 LYS A N 1
ATOM 675 C CA . LYS A 1 88 ? -2.498 21.429 1.870 1.00 94.94 88 LYS A CA 1
ATOM 676 C C . LYS A 1 88 ? -2.856 20.642 0.599 1.00 94.94 88 LYS A C 1
ATOM 678 O O . LYS A 1 88 ? -3.932 20.880 0.047 1.00 94.94 88 LYS A O 1
ATOM 683 N N . PRO A 1 89 ? -2.017 19.687 0.148 1.00 94.81 89 PRO A N 1
ATOM 684 C CA . PRO A 1 89 ? -2.329 18.830 -0.989 1.00 94.81 89 PRO A CA 1
ATOM 685 C C . PRO A 1 89 ? -3.715 18.195 -0.863 1.00 94.81 89 PRO A C 1
ATOM 687 O O . PRO A 1 89 ? -4.042 17.632 0.183 1.00 94.81 89 PRO A O 1
ATOM 690 N N . LEU A 1 90 ? -4.499 18.223 -1.942 1.00 94.69 90 LEU A N 1
ATOM 691 C CA . LEU A 1 90 ? -5.848 17.648 -1.974 1.00 94.69 90 LEU A CA 1
ATOM 692 C C . LEU A 1 90 ? -5.856 16.171 -1.544 1.00 94.69 90 LEU A C 1
ATOM 694 O O . LEU A 1 90 ? -6.712 15.738 -0.781 1.00 94.69 90 LEU A O 1
ATOM 698 N N . ALA A 1 91 ? -4.818 15.433 -1.944 1.00 94.81 91 ALA A N 1
ATOM 699 C CA . ALA A 1 91 ? -4.561 14.051 -1.551 1.00 94.81 91 ALA A CA 1
ATOM 700 C C . ALA A 1 91 ? -4.548 13.837 -0.026 1.00 94.81 91 ALA A C 1
ATOM 702 O O . ALA A 1 91 ? -5.059 12.828 0.457 1.00 94.81 91 ALA A O 1
ATOM 703 N N . LEU A 1 92 ? -3.990 14.782 0.740 1.00 95.81 92 LEU A N 1
ATOM 704 C CA . LEU A 1 92 ? -3.975 14.716 2.204 1.00 95.81 92 LEU A CA 1
ATOM 705 C C . LEU A 1 92 ? -5.326 15.095 2.809 1.00 95.81 92 LEU A C 1
ATOM 707 O O . LEU A 1 92 ? -5.752 14.451 3.761 1.00 95.81 92 LEU A O 1
ATOM 711 N N . GLN A 1 93 ? -6.019 16.080 2.235 1.00 95.56 93 GLN A N 1
ATOM 712 C CA . GLN A 1 93 ? -7.363 16.460 2.683 1.00 95.56 93 GLN A CA 1
ATOM 713 C C . GLN A 1 93 ? -8.350 15.287 2.538 1.00 95.56 93 GLN A C 1
ATOM 715 O O . GLN A 1 93 ? -9.124 14.993 3.452 1.00 95.56 93 GLN A O 1
ATOM 720 N N . TYR A 1 94 ? -8.281 14.572 1.410 1.00 96.75 94 TYR A N 1
ATOM 721 C CA . TYR A 1 94 ? -9.083 13.371 1.161 1.00 96.75 94 TYR A CA 1
ATOM 722 C C . TYR A 1 94 ? -8.720 12.254 2.140 1.00 96.75 94 TYR A C 1
ATOM 724 O O . TYR A 1 94 ? -9.604 11.700 2.788 1.00 96.75 94 TYR A O 1
ATOM 732 N N . ALA A 1 95 ? -7.424 11.994 2.323 1.00 96.50 95 ALA A N 1
ATOM 733 C CA . ALA A 1 95 ? -6.939 10.989 3.259 1.00 96.50 95 ALA A CA 1
ATOM 734 C C . ALA A 1 95 ? -7.379 11.240 4.711 1.00 96.50 95 ALA A C 1
ATOM 736 O O . ALA A 1 95 ? -7.819 10.311 5.384 1.00 96.50 95 ALA A O 1
ATOM 737 N N . GLU A 1 96 ? -7.276 12.477 5.204 1.00 95.69 96 GLU A N 1
ATOM 738 C CA . GLU A 1 96 ? -7.724 12.863 6.551 1.00 95.69 96 GLU A CA 1
ATOM 739 C C . GLU A 1 96 ? -9.224 12.622 6.728 1.00 95.69 96 GLU A C 1
ATOM 741 O O . GLU A 1 96 ? -9.638 11.964 7.683 1.00 95.69 96 GLU A O 1
ATOM 746 N N . THR A 1 97 ? -10.020 13.052 5.749 1.00 95.81 97 THR A N 1
ATOM 747 C CA . THR A 1 97 ? -11.470 12.829 5.732 1.00 95.81 97 THR A CA 1
ATOM 748 C C . THR A 1 97 ? -11.805 11.332 5.749 1.00 95.81 97 THR A C 1
ATOM 750 O O . THR A 1 97 ? -12.656 10.879 6.517 1.00 95.81 97 THR A O 1
ATOM 753 N N . THR A 1 98 ? -11.126 10.533 4.924 1.00 96.62 98 THR A N 1
ATOM 754 C CA . THR A 1 98 ? -11.297 9.076 4.870 1.00 96.62 98 THR A CA 1
ATOM 755 C C . THR A 1 98 ? -10.912 8.407 6.191 1.00 96.62 98 THR A C 1
ATOM 757 O O . THR A 1 98 ? -11.600 7.484 6.630 1.00 96.62 98 THR A O 1
ATOM 760 N N . ILE A 1 99 ? -9.838 8.861 6.840 1.00 95.38 99 ILE A N 1
ATOM 761 C CA . ILE A 1 99 ? -9.384 8.361 8.145 1.00 95.38 99 ILE A CA 1
ATOM 762 C C . ILE A 1 99 ? -10.452 8.589 9.216 1.00 95.38 99 ILE A C 1
ATOM 764 O O . ILE A 1 99 ? -10.787 7.654 9.948 1.00 95.38 99 ILE A O 1
ATOM 768 N N . GLU A 1 100 ? -11.013 9.796 9.286 1.00 94.75 100 GLU A N 1
ATOM 769 C CA . GLU A 1 100 ? -12.071 10.137 10.240 1.00 94.75 100 GLU A CA 1
ATOM 770 C C . GLU A 1 100 ? -13.327 9.291 10.005 1.00 94.75 100 GLU A C 1
ATOM 772 O O . GLU A 1 100 ? -13.783 8.595 10.915 1.00 94.75 100 GLU A O 1
ATOM 777 N N . LYS A 1 101 ? -13.819 9.243 8.761 1.00 93.75 101 LYS A N 1
ATOM 778 C CA . LYS A 1 101 ? -14.995 8.440 8.384 1.00 93.75 101 LYS A CA 1
ATOM 779 C C . LYS A 1 101 ? -14.800 6.955 8.669 1.00 93.75 101 LYS A C 1
ATOM 781 O O . LYS A 1 101 ? -15.722 6.280 9.126 1.00 93.75 101 LYS A O 1
ATOM 786 N N . GLN A 1 102 ? -13.609 6.421 8.397 1.00 93.31 102 GLN A N 1
ATOM 787 C CA . GLN A 1 102 ? -13.315 5.019 8.674 1.00 93.31 102 GLN A CA 1
ATOM 788 C C . GLN A 1 102 ? -13.371 4.745 10.178 1.00 93.31 102 GLN A C 1
ATOM 790 O O . GLN A 1 102 ? -14.027 3.785 10.586 1.00 93.31 102 GLN A O 1
ATOM 795 N N . TRP A 1 103 ? -12.749 5.594 10.998 1.00 94.75 103 TRP A N 1
ATOM 796 C CA . TRP A 1 103 ? -12.809 5.469 12.452 1.00 94.75 103 TRP A CA 1
ATOM 797 C C . TRP A 1 103 ? -14.250 5.514 12.978 1.00 94.75 103 TRP A C 1
ATOM 799 O O . TRP A 1 103 ? -14.639 4.659 13.778 1.00 94.75 103 TRP A O 1
ATOM 809 N N . GLU A 1 104 ? -15.061 6.460 12.502 1.00 94.75 104 GLU A N 1
ATOM 810 C CA . GLU A 1 104 ? -16.483 6.556 12.850 1.00 94.75 104 GLU A CA 1
ATOM 811 C C . GLU A 1 104 ? -17.250 5.287 12.459 1.00 94.75 104 GLU A C 1
ATOM 813 O O . GLU A 1 104 ? -18.000 4.736 13.266 1.00 94.75 104 GLU A O 1
ATOM 818 N N . SER A 1 105 ? -17.007 4.767 11.253 1.00 92.81 105 SER A N 1
ATOM 819 C CA . SER A 1 105 ? -17.656 3.544 10.772 1.00 92.81 105 SER A CA 1
ATOM 820 C C . SER A 1 105 ? -17.307 2.313 11.614 1.00 92.81 105 SER A C 1
ATOM 822 O O . SER A 1 105 ? -18.155 1.442 11.810 1.00 92.81 105 SER A O 1
ATOM 824 N N . GLU A 1 106 ? -16.084 2.249 12.152 1.00 95.06 106 GLU A N 1
ATOM 825 C CA . GLU A 1 106 ? -15.625 1.129 12.973 1.00 95.06 106 GLU A CA 1
ATOM 826 C C . GLU A 1 106 ? -16.217 1.148 14.393 1.00 95.06 106 GLU A C 1
ATOM 828 O O . GLU A 1 106 ? -16.237 0.103 15.044 1.00 95.06 106 GLU A O 1
ATOM 833 N N . GLN A 1 107 ? -16.777 2.276 14.866 1.00 96.56 107 GLN A N 1
ATOM 834 C CA . GLN A 1 107 ? -17.350 2.381 16.223 1.00 96.56 107 GLN A CA 1
ATOM 835 C C . GLN A 1 107 ? -18.425 1.332 16.489 1.00 96.56 107 GLN A C 1
ATOM 837 O O . GLN A 1 107 ? -18.461 0.737 17.568 1.00 96.56 107 GLN A O 1
ATOM 842 N N . ARG A 1 108 ? -19.243 1.041 15.472 1.00 96.00 108 ARG A N 1
ATOM 843 C CA . ARG A 1 108 ? -20.323 0.053 15.562 1.00 96.00 108 ARG A CA 1
ATOM 844 C C . ARG A 1 108 ? -19.826 -1.337 15.968 1.00 96.00 108 ARG A C 1
ATOM 846 O O . ARG A 1 108 ? -20.569 -2.073 16.610 1.00 96.00 108 ARG A O 1
ATOM 853 N N . PHE A 1 109 ? -18.591 -1.702 15.611 1.00 96.12 109 PHE A N 1
ATOM 854 C CA . PHE A 1 109 ? -18.025 -3.011 15.939 1.00 96.12 109 PHE A CA 1
ATOM 855 C C . PHE A 1 109 ? -17.606 -3.086 17.406 1.00 96.12 109 PHE A C 1
ATOM 857 O O . PHE A 1 109 ? -17.845 -4.098 18.054 1.00 96.12 109 PHE A O 1
ATOM 864 N N . PHE A 1 110 ? -17.053 -2.001 17.956 1.00 96.88 110 PHE A N 1
ATOM 865 C CA . PHE A 1 110 ? -16.730 -1.917 19.382 1.00 96.88 110 PHE A CA 1
ATOM 866 C C . PHE A 1 110 ? -17.990 -1.917 20.253 1.00 96.88 110 PHE A C 1
ATOM 868 O O . PHE A 1 110 ? -18.002 -2.530 21.313 1.00 96.88 110 PHE A O 1
ATOM 875 N N . GLU A 1 111 ? -19.060 -1.259 19.804 1.00 95.88 111 GLU A N 1
ATOM 876 C CA . GLU A 1 111 ? -20.342 -1.205 20.523 1.00 95.88 111 GLU A CA 1
ATOM 877 C C . GLU A 1 111 ? -21.087 -2.545 20.522 1.00 95.88 111 GLU A C 1
ATOM 879 O O . GLU A 1 111 ? -21.852 -2.823 21.441 1.00 95.88 111 GLU A O 1
ATOM 884 N N . ASN A 1 112 ? -20.844 -3.386 19.513 1.00 95.75 112 ASN A N 1
ATOM 885 C CA . ASN A 1 112 ? -21.532 -4.662 19.311 1.00 95.75 112 ASN A CA 1
ATOM 886 C C . ASN A 1 112 ? -20.548 -5.844 19.262 1.00 95.75 112 ASN A C 1
ATOM 888 O O . ASN A 1 112 ? -20.790 -6.823 18.556 1.00 95.75 112 ASN A O 1
ATOM 892 N N . PHE A 1 113 ? -19.441 -5.765 20.009 1.00 94.75 113 PHE A N 1
ATOM 893 C CA . PHE A 1 113 ? -18.340 -6.740 19.958 1.00 94.75 113 PHE A CA 1
ATOM 894 C C . PHE A 1 113 ? -18.748 -8.172 20.354 1.00 94.75 113 PHE A C 1
ATOM 896 O O . PHE A 1 113 ? -18.028 -9.131 20.080 1.00 94.75 113 PHE A O 1
ATOM 903 N N . GLU A 1 114 ? -19.892 -8.335 21.017 1.00 95.19 114 GLU A N 1
ATOM 904 C CA . GLU A 1 114 ? -20.436 -9.640 21.392 1.00 95.19 114 GLU A CA 1
ATOM 905 C C . GLU A 1 114 ? -21.095 -10.372 20.214 1.00 95.19 114 GLU A C 1
ATOM 907 O O . GLU A 1 114 ? -21.185 -11.600 20.243 1.00 95.19 114 GLU A O 1
ATOM 912 N N . SER A 1 115 ? -21.527 -9.643 19.178 1.00 95.12 115 SER A N 1
ATOM 913 C CA . SER A 1 115 ? -22.282 -10.178 18.045 1.00 95.12 115 SER A CA 1
ATOM 914 C C . SER A 1 115 ? -21.364 -10.610 16.905 1.00 95.12 115 SER A C 1
ATOM 916 O O . SER A 1 115 ? -20.830 -9.780 16.169 1.00 95.12 115 SER A O 1
ATOM 918 N N . ASP A 1 116 ? -21.225 -11.923 16.704 1.00 91.31 116 ASP A N 1
ATOM 919 C CA . ASP A 1 116 ? -20.463 -12.457 15.568 1.00 91.31 116 ASP A CA 1
ATOM 920 C C . ASP A 1 116 ? -21.093 -12.104 14.209 1.00 91.31 116 ASP A C 1
ATOM 922 O O . ASP A 1 116 ? -20.356 -11.980 13.233 1.00 91.31 116 ASP A O 1
ATOM 926 N N . ASP A 1 117 ? -22.407 -11.849 14.153 1.00 92.62 117 ASP A N 1
ATOM 927 C CA . ASP A 1 117 ? -23.082 -11.357 12.944 1.00 92.62 117 ASP A CA 1
ATOM 928 C C . ASP A 1 117 ? -22.598 -9.948 12.574 1.00 92.62 117 ASP A C 1
ATOM 930 O O . ASP A 1 117 ? -22.335 -9.663 11.411 1.00 92.62 117 ASP A O 1
ATOM 934 N N . VAL A 1 118 ? -22.419 -9.067 13.566 1.00 91.69 118 VAL A N 1
ATOM 935 C CA . VAL A 1 118 ? -21.880 -7.716 13.337 1.00 91.69 118 VAL A CA 1
ATOM 936 C C . VAL A 1 118 ? -20.387 -7.773 13.009 1.00 91.69 118 VAL A C 1
ATOM 938 O O . VAL A 1 118 ? -19.911 -7.029 12.151 1.00 91.69 118 VAL A O 1
ATOM 941 N N . LEU A 1 119 ? -19.636 -8.668 13.656 1.00 87.94 119 LEU A N 1
ATOM 942 C CA . LEU A 1 119 ? -18.207 -8.847 13.386 1.00 87.94 119 LEU A CA 1
ATOM 943 C C . LEU A 1 119 ? -17.918 -9.521 12.039 1.00 87.94 119 LEU A C 1
ATOM 945 O O . LEU A 1 119 ? -16.799 -9.400 11.546 1.00 87.94 119 LEU A O 1
ATOM 949 N N . ALA A 1 120 ? -18.890 -10.201 11.427 1.00 86.06 120 ALA A N 1
ATOM 950 C CA . ALA A 1 120 ? -18.749 -10.735 10.073 1.00 86.06 120 ALA A CA 1
ATOM 951 C C . ALA A 1 120 ? -18.543 -9.623 9.026 1.00 86.06 120 ALA A C 1
ATOM 953 O O . ALA A 1 120 ? -17.867 -9.849 8.024 1.00 86.06 120 ALA A O 1
ATOM 954 N N . ASP A 1 121 ? -19.058 -8.418 9.295 1.00 86.69 121 ASP A N 1
ATOM 955 C CA . ASP A 1 121 ? -18.898 -7.232 8.445 1.00 86.69 121 ASP A CA 1
ATOM 956 C C . ASP A 1 121 ? -17.652 -6.394 8.792 1.00 86.69 121 ASP A C 1
ATOM 958 O O . ASP A 1 121 ? -17.383 -5.376 8.142 1.00 86.69 121 ASP A O 1
ATOM 962 N N . ALA A 1 122 ? -16.912 -6.757 9.843 1.00 85.38 122 ALA A N 1
ATOM 963 C CA . ALA A 1 122 ? -15.711 -6.040 10.253 1.00 85.38 122 ALA A CA 1
ATOM 964 C C . ALA A 1 122 ? -14.492 -6.469 9.420 1.00 85.38 122 ALA A C 1
ATOM 966 O O . ALA A 1 122 ? -14.419 -7.609 8.952 1.00 85.38 122 ALA A O 1
ATOM 967 N N . PRO A 1 123 ? -13.478 -5.596 9.273 1.00 81.62 123 PRO A N 1
ATOM 968 C CA . PRO A 1 123 ? -12.163 -6.037 8.827 1.00 81.62 123 PRO A CA 1
ATOM 969 C C . PRO A 1 123 ? -11.688 -7.237 9.659 1.00 81.62 123 PRO A C 1
ATOM 971 O O . PRO A 1 123 ? -11.826 -7.228 10.882 1.00 81.62 123 PRO A O 1
ATOM 974 N N . ALA A 1 124 ? -11.111 -8.254 9.012 1.00 77.19 124 ALA A N 1
ATOM 975 C CA . ALA A 1 124 ? -10.777 -9.519 9.674 1.00 77.19 124 ALA A CA 1
ATOM 976 C C . ALA A 1 124 ? -9.893 -9.332 10.920 1.00 77.19 124 ALA A C 1
ATOM 978 O O . ALA A 1 124 ? -10.166 -9.931 11.958 1.00 77.19 124 ALA A O 1
ATOM 979 N N . TYR A 1 125 ? -8.897 -8.439 10.853 1.00 78.44 125 TYR A N 1
ATOM 980 C CA . TYR A 1 125 ? -8.048 -8.126 12.006 1.00 78.44 125 TYR A CA 1
ATOM 981 C C . TYR A 1 125 ? -8.867 -7.578 13.186 1.00 78.44 125 TYR A C 1
ATOM 983 O O . TYR A 1 125 ? -8.644 -7.983 14.324 1.00 78.44 125 TYR A O 1
ATOM 991 N N . LEU A 1 126 ? -9.836 -6.693 12.919 1.00 85.62 126 LEU A N 1
ATOM 992 C CA . LEU A 1 126 ? -10.656 -6.065 13.950 1.00 85.62 126 LEU A CA 1
ATOM 993 C C . LEU A 1 126 ? -11.595 -7.088 14.568 1.00 85.62 126 LEU A C 1
ATOM 995 O O . LEU A 1 126 ? -11.705 -7.169 15.787 1.00 85.62 126 LEU A O 1
ATOM 999 N N . ALA A 1 127 ? -12.237 -7.900 13.725 1.00 87.38 127 ALA A N 1
ATOM 1000 C CA . ALA A 1 127 ? -13.087 -8.993 14.172 1.00 87.38 127 ALA A CA 1
ATOM 1001 C C . ALA A 1 127 ? -12.317 -9.933 15.111 1.00 87.38 127 ALA A C 1
ATOM 1003 O O . ALA A 1 127 ? -12.817 -10.295 16.174 1.00 87.38 127 ALA A O 1
ATOM 1004 N N . ASN A 1 128 ? -11.082 -10.290 14.751 1.00 84.94 128 ASN A N 1
ATOM 1005 C CA . ASN A 1 128 ? -10.241 -11.169 15.559 1.00 84.94 128 ASN A CA 1
ATOM 1006 C C . ASN A 1 128 ? -9.809 -10.500 16.864 1.00 84.94 128 ASN A C 1
ATOM 1008 O O . ASN A 1 128 ? -10.011 -11.086 17.925 1.00 84.94 128 ASN A O 1
ATOM 1012 N N . ALA A 1 129 ? -9.329 -9.255 16.817 1.00 86.88 129 ALA A N 1
ATOM 1013 C CA . ALA A 1 129 ? -8.956 -8.497 18.010 1.00 86.88 129 ALA A CA 1
ATOM 1014 C C . ALA A 1 129 ? -10.128 -8.368 19.002 1.00 86.88 129 ALA A C 1
ATOM 1016 O O . ALA A 1 129 ? -9.955 -8.532 20.212 1.00 86.88 129 ALA A O 1
ATOM 1017 N N . LEU A 1 130 ? -11.346 -8.139 18.504 1.00 92.12 130 LEU A N 1
ATOM 1018 C CA . LEU A 1 130 ? -12.548 -8.050 19.334 1.00 92.12 130 LEU A CA 1
ATOM 1019 C C . LEU A 1 130 ? -12.969 -9.412 19.903 1.00 92.12 130 LEU A C 1
ATOM 1021 O O . LEU A 1 130 ? -13.306 -9.493 21.086 1.00 92.12 130 LEU A O 1
ATOM 1025 N N . ARG A 1 131 ? -12.877 -10.498 19.125 1.00 91.00 131 ARG A N 1
ATOM 1026 C CA . ARG A 1 131 ? -13.097 -11.867 19.630 1.00 91.00 131 ARG A CA 1
ATOM 1027 C C . ARG A 1 131 ? -12.076 -12.252 20.700 1.00 91.00 131 ARG A C 1
ATOM 1029 O O . ARG A 1 131 ? -12.447 -12.862 21.703 1.00 91.00 131 ARG A O 1
ATOM 1036 N N . GLU A 1 132 ? -10.815 -11.868 20.529 1.00 89.50 132 GLU A N 1
ATOM 1037 C CA . GLU A 1 132 ? -9.775 -12.057 21.540 1.00 89.50 132 GLU A CA 1
ATOM 1038 C C . GLU A 1 132 ? -10.085 -11.261 22.805 1.00 89.50 132 GLU A C 1
ATOM 1040 O O . GLU A 1 132 ? -10.016 -11.813 23.902 1.00 89.50 132 GLU A O 1
ATOM 1045 N N . CYS A 1 133 ? -10.487 -9.993 22.684 1.00 93.69 133 CYS A N 1
ATOM 1046 C CA . CYS A 1 133 ? -10.914 -9.189 23.829 1.00 93.69 133 CYS A CA 1
ATOM 1047 C C . CYS A 1 133 ? -12.095 -9.833 24.566 1.00 93.69 133 CYS A C 1
ATOM 1049 O O . CYS A 1 133 ? -12.053 -9.935 25.792 1.00 93.69 133 CYS A O 1
ATOM 1051 N N . ARG A 1 134 ? -13.080 -10.361 23.827 1.00 93.38 134 ARG A N 1
ATOM 1052 C CA . ARG A 1 134 ? -14.230 -11.106 24.365 1.00 93.38 134 ARG A CA 1
ATOM 1053 C C . ARG A 1 134 ? -13.821 -12.344 25.166 1.00 93.38 134 ARG A C 1
ATOM 1055 O O . ARG A 1 134 ? -14.518 -12.724 26.098 1.00 93.38 134 ARG A O 1
ATOM 1062 N N . SER A 1 135 ? -12.690 -12.964 24.830 1.00 92.44 135 SER A N 1
ATOM 1063 C CA . SER A 1 135 ? -12.178 -14.145 25.537 1.00 92.44 135 SER A CA 1
ATOM 1064 C C . SER A 1 135 ? -11.451 -13.833 26.856 1.00 92.44 135 SER A C 1
ATOM 1066 O O . SER A 1 135 ? -11.110 -14.754 27.601 1.00 92.44 135 SER A O 1
ATOM 1068 N N . LYS A 1 136 ? -11.188 -12.552 27.163 1.00 94.69 136 LYS A N 1
ATOM 1069 C CA . LYS A 1 136 ? -10.467 -12.144 28.380 1.00 94.69 136 LYS A CA 1
ATOM 1070 C C . LYS A 1 136 ? -11.376 -12.164 29.612 1.00 94.69 136 LYS A C 1
ATOM 1072 O O . LYS A 1 136 ? -12.595 -12.169 29.520 1.00 94.69 136 LYS A O 1
ATOM 1077 N N . SER A 1 137 ? -10.763 -12.128 30.795 1.00 96.06 137 SER A N 1
ATOM 1078 C CA . SER A 1 137 ? -11.473 -12.143 32.084 1.00 96.06 137 SER A CA 1
ATOM 1079 C C . SER A 1 137 ? -12.332 -10.902 32.353 1.00 96.06 137 SER A C 1
ATOM 1081 O O . SER A 1 137 ? -13.252 -10.975 33.160 1.00 96.06 137 SER A O 1
ATOM 1083 N N . ASN A 1 138 ? -12.028 -9.777 31.701 1.00 97.00 138 ASN A N 1
ATOM 1084 C CA . ASN A 1 138 ? -12.819 -8.546 31.725 1.00 97.00 138 ASN A CA 1
ATOM 1085 C C . ASN A 1 138 ? -12.972 -8.019 30.282 1.00 97.00 138 ASN A C 1
ATOM 1087 O O . ASN A 1 138 ? -12.158 -7.191 29.849 1.00 97.00 138 ASN A O 1
ATOM 1091 N N . PRO A 1 139 ? -13.936 -8.559 29.512 1.00 97.06 139 PRO A N 1
ATOM 1092 C CA . PRO A 1 139 ? -14.136 -8.224 28.104 1.00 97.06 139 PRO A CA 1
ATOM 1093 C C . PRO A 1 139 ? -14.338 -6.734 27.842 1.00 97.06 139 PRO A C 1
ATOM 1095 O O . PRO A 1 139 ? -13.699 -6.179 26.952 1.00 97.06 139 PRO A O 1
ATOM 1098 N N . GLU A 1 140 ? -15.164 -6.062 28.640 1.00 96.94 140 GLU A N 1
ATOM 1099 C CA . GLU A 1 140 ? -15.524 -4.659 28.440 1.00 96.94 140 GLU A CA 1
ATOM 1100 C C . GLU A 1 140 ? -14.301 -3.749 28.572 1.00 96.94 140 GLU A C 1
ATOM 1102 O O . GLU A 1 140 ? -14.071 -2.872 27.738 1.00 96.94 140 GLU A O 1
ATOM 1107 N N . GLN A 1 141 ? -13.461 -3.994 29.583 1.00 97.62 141 GLN A N 1
ATOM 1108 C CA . GLN A 1 141 ? -12.208 -3.259 29.744 1.00 97.62 141 GLN A CA 1
ATOM 1109 C C . GLN A 1 141 ? -11.236 -3.533 28.588 1.00 97.62 141 GLN A C 1
ATOM 1111 O O . GLN A 1 141 ? -10.556 -2.617 28.124 1.00 97.62 141 GLN A O 1
ATOM 1116 N N . ALA A 1 142 ? -11.157 -4.780 28.118 1.00 97.38 142 ALA A N 1
ATOM 1117 C CA . ALA A 1 142 ? -10.285 -5.150 27.010 1.00 97.38 142 ALA A CA 1
ATOM 1118 C C . ALA A 1 142 ? -10.702 -4.480 25.693 1.00 97.38 142 ALA A C 1
ATOM 1120 O O . ALA A 1 142 ? -9.853 -3.927 24.997 1.00 97.38 142 ALA A O 1
ATOM 1121 N N . VAL A 1 143 ? -12.001 -4.481 25.389 1.00 97.75 143 VAL A N 1
ATOM 1122 C CA . VAL A 1 143 ? -12.569 -3.822 24.206 1.00 97.75 143 VAL A CA 1
ATOM 1123 C C . VAL A 1 143 ? -12.378 -2.313 24.283 1.00 97.75 143 VAL A C 1
ATOM 1125 O O . VAL A 1 143 ? -11.994 -1.703 23.289 1.00 97.75 143 VAL A O 1
ATOM 1128 N N . GLN A 1 144 ? -12.577 -1.703 25.454 1.00 97.81 144 GLN A N 1
ATOM 1129 C CA . GLN A 1 144 ? -12.331 -0.273 25.637 1.00 97.81 144 GLN A CA 1
ATOM 1130 C C . GLN A 1 144 ? -10.859 0.088 25.378 1.00 97.81 144 GLN A C 1
ATOM 1132 O O . GLN A 1 144 ? -10.579 1.073 24.695 1.00 97.81 144 GLN A O 1
ATOM 1137 N N . GLN A 1 145 ? -9.916 -0.731 25.852 1.00 96.44 145 GLN A N 1
ATOM 1138 C CA . GLN A 1 145 ? -8.494 -0.522 25.576 1.00 96.44 145 GLN A CA 1
ATOM 1139 C C . GLN A 1 145 ? -8.169 -0.665 24.082 1.00 96.44 145 GLN A C 1
ATOM 1141 O O . GLN A 1 145 ? -7.398 0.133 23.547 1.00 96.44 145 GLN A O 1
ATOM 1146 N N . GLU A 1 146 ? -8.755 -1.655 23.405 1.00 93.88 146 GLU A N 1
ATOM 1147 C CA . GLU A 1 146 ? -8.565 -1.849 21.964 1.00 93.88 146 GLU A CA 1
ATOM 1148 C C . GLU A 1 146 ? -9.162 -0.692 21.155 1.00 93.88 146 GLU A C 1
ATOM 1150 O O . GLU A 1 146 ? -8.524 -0.169 20.242 1.00 93.88 146 GLU A O 1
ATOM 1155 N N . ARG A 1 147 ? -10.336 -0.196 21.562 1.00 96.88 147 ARG A N 1
ATOM 1156 C CA . ARG A 1 147 ? -10.958 1.009 21.001 1.00 96.88 147 ARG A CA 1
ATOM 1157 C C . ARG A 1 147 ? -10.033 2.214 21.125 1.00 96.88 147 ARG A C 1
ATOM 1159 O O . ARG A 1 147 ? -9.836 2.938 20.154 1.00 96.88 147 ARG A O 1
ATOM 1166 N N . GLU A 1 148 ? -9.434 2.431 22.293 1.00 96.00 148 GLU A N 1
ATOM 1167 C CA . GLU A 1 148 ? -8.485 3.528 22.518 1.00 96.00 148 GLU A CA 1
ATOM 1168 C C . GLU A 1 148 ? -7.208 3.382 21.682 1.00 96.00 148 GLU A C 1
ATOM 1170 O O . GLU A 1 148 ? -6.715 4.374 21.133 1.00 96.00 148 GLU A O 1
ATOM 1175 N N . ASN A 1 149 ? -6.694 2.158 21.538 1.00 90.56 149 ASN A N 1
ATOM 1176 C CA . ASN A 1 149 ? -5.539 1.862 20.694 1.00 90.56 149 ASN A CA 1
ATOM 1177 C C . ASN A 1 149 ? -5.838 2.169 19.222 1.00 90.56 149 ASN A C 1
ATOM 1179 O O . ASN A 1 149 ? -5.066 2.889 18.580 1.00 90.56 149 ASN A O 1
ATOM 1183 N N . ARG A 1 150 ? -6.981 1.699 18.705 1.00 91.56 150 ARG A N 1
ATOM 1184 C CA . ARG A 1 150 ? -7.407 1.941 17.320 1.00 91.56 150 ARG A CA 1
ATOM 1185 C C . ARG A 1 150 ? -7.690 3.424 17.067 1.00 91.56 150 ARG A C 1
ATOM 1187 O O . ARG A 1 150 ? -7.206 3.975 16.080 1.00 91.56 150 ARG A O 1
ATOM 1194 N N . ALA A 1 151 ? -8.346 4.114 18.005 1.00 94.25 151 ALA A N 1
ATOM 1195 C CA . ALA A 1 151 ? -8.554 5.564 17.946 1.00 94.25 151 ALA A CA 1
ATOM 1196 C C . ALA A 1 151 ? -7.226 6.329 17.876 1.00 94.25 151 ALA A C 1
ATOM 1198 O O . ALA A 1 151 ? -7.070 7.286 17.115 1.00 94.25 151 ALA A O 1
ATOM 1199 N N . LYS A 1 152 ? -6.256 5.931 18.706 1.00 91.38 152 LYS A N 1
ATOM 1200 C CA . LYS A 1 152 ? -4.923 6.535 18.734 1.00 91.38 152 LYS A CA 1
ATOM 1201 C C . LYS A 1 152 ? -4.184 6.296 17.420 1.00 91.38 152 LYS A C 1
ATOM 1203 O O . LYS A 1 152 ? -3.525 7.217 16.944 1.00 91.38 152 LYS A O 1
ATOM 1208 N N . TRP A 1 153 ? -4.300 5.106 16.837 1.00 90.50 153 TRP A N 1
ATOM 1209 C CA . TRP A 1 153 ? -3.686 4.774 15.554 1.00 90.50 153 TRP A CA 1
ATOM 1210 C C . TRP A 1 153 ? -4.195 5.677 14.426 1.00 90.50 153 TRP A C 1
ATOM 1212 O O . TRP A 1 153 ? -3.381 6.363 13.807 1.00 90.50 153 TRP A O 1
ATOM 1222 N N . TYR A 1 154 ? -5.517 5.787 14.244 1.00 93.56 154 TYR A N 1
ATOM 1223 C CA . TYR A 1 154 ? -6.107 6.687 13.243 1.00 93.56 154 TYR A CA 1
ATOM 1224 C C . TYR A 1 154 ? -5.693 8.143 13.448 1.00 93.56 154 TYR A C 1
ATOM 1226 O O . TYR A 1 154 ? -5.259 8.804 12.511 1.00 93.56 154 TYR A O 1
ATOM 1234 N N . ARG A 1 155 ? -5.731 8.629 14.692 1.00 93.19 155 ARG A N 1
ATOM 1235 C CA . ARG A 1 155 ? -5.355 10.013 15.010 1.00 93.19 155 ARG A CA 1
ATOM 1236 C C . ARG A 1 155 ? -3.886 10.313 14.718 1.00 93.19 155 ARG A C 1
ATOM 1238 O O . ARG A 1 155 ? -3.547 11.423 14.327 1.00 93.19 155 ARG A O 1
ATOM 1245 N N . LEU A 1 156 ? -2.994 9.348 14.949 1.00 91.56 156 LEU A N 1
ATOM 1246 C CA . LEU A 1 156 ? -1.559 9.512 14.714 1.00 91.56 156 LEU A CA 1
ATOM 1247 C C . LEU A 1 156 ? -1.169 9.320 13.247 1.00 91.56 156 LEU A C 1
ATOM 1249 O O . LEU A 1 156 ? -0.116 9.813 12.854 1.00 91.56 156 LEU A O 1
ATOM 1253 N N . MET A 1 157 ? -1.976 8.624 12.449 1.00 92.62 157 MET A N 1
ATOM 1254 C CA . MET A 1 157 ? -1.636 8.238 11.080 1.00 92.62 157 MET A CA 1
ATOM 1255 C C . MET A 1 157 ? -1.278 9.428 10.165 1.00 92.62 157 MET A C 1
ATOM 1257 O O . MET A 1 157 ? -0.201 9.369 9.559 1.00 92.62 157 MET A O 1
ATOM 1261 N N . PRO A 1 158 ? -2.048 10.539 10.101 1.00 94.00 158 PRO A N 1
ATOM 1262 C CA . PRO A 1 158 ? -1.656 11.698 9.294 1.00 94.00 158 PRO A CA 1
ATOM 1263 C C . PRO A 1 158 ? -0.283 12.242 9.709 1.00 94.00 158 PRO A C 1
ATOM 1265 O O . PRO A 1 158 ? 0.640 12.340 8.904 1.00 94.00 158 PRO A O 1
ATOM 1268 N N . TRP A 1 159 ? -0.104 12.468 11.009 1.00 92.81 159 TRP A N 1
ATOM 1269 C CA . TRP A 1 159 ? 1.080 13.103 11.583 1.00 92.81 159 TRP A CA 1
ATOM 1270 C C . TRP A 1 159 ? 2.338 12.241 11.503 1.00 92.81 159 TRP A C 1
ATOM 1272 O O . TRP A 1 159 ? 3.428 12.728 11.196 1.00 92.81 159 TRP A O 1
ATOM 1282 N N . LYS A 1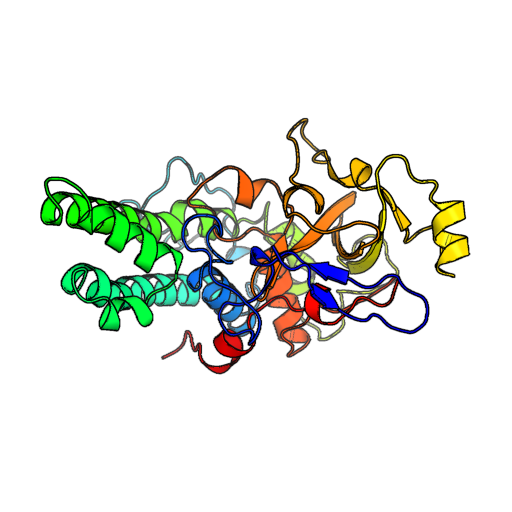 160 ? 2.217 10.954 11.826 1.00 89.06 160 LYS A N 1
ATOM 1283 C CA . LYS A 1 160 ? 3.359 10.048 11.967 1.00 89.06 160 LYS A CA 1
ATOM 1284 C C . LYS A 1 160 ? 3.726 9.350 10.660 1.00 89.06 160 LYS A C 1
ATOM 1286 O O . LYS A 1 160 ? 4.845 8.848 10.551 1.00 89.06 160 LYS A O 1
ATOM 1291 N N . ASN A 1 161 ? 2.826 9.334 9.676 1.00 91.06 161 ASN A N 1
ATOM 1292 C CA . ASN A 1 161 ? 3.056 8.701 8.385 1.00 91.06 161 ASN A CA 1
ATOM 1293 C C . ASN A 1 161 ? 2.822 9.646 7.202 1.00 91.06 161 ASN A C 1
ATOM 1295 O O . ASN A 1 161 ? 3.791 9.969 6.517 1.00 91.06 161 ASN A O 1
ATOM 1299 N N . LEU A 1 162 ? 1.591 10.106 6.965 1.00 93.75 162 LEU A N 1
ATOM 1300 C CA . LEU A 1 162 ? 1.246 10.791 5.710 1.00 93.75 162 LEU A CA 1
ATOM 1301 C C . LEU A 1 162 ? 2.021 12.103 5.522 1.00 93.75 162 LEU A C 1
ATOM 1303 O O . LEU A 1 162 ? 2.681 12.292 4.502 1.00 93.75 162 LEU A O 1
ATOM 1307 N N . TYR A 1 163 ? 2.063 12.967 6.533 1.00 93.56 163 TYR A N 1
ATOM 1308 C CA . TYR A 1 163 ? 2.787 14.244 6.464 1.00 93.56 163 TYR A CA 1
ATOM 1309 C C . TYR A 1 163 ? 4.294 14.040 6.280 1.00 93.56 163 TYR A C 1
ATOM 1311 O O . TYR A 1 163 ? 4.967 14.807 5.594 1.00 93.56 163 TYR A O 1
ATOM 1319 N N . ALA A 1 164 ? 4.831 12.952 6.839 1.00 89.81 164 ALA A N 1
ATOM 1320 C CA . ALA A 1 164 ? 6.229 12.578 6.662 1.00 89.81 164 ALA A CA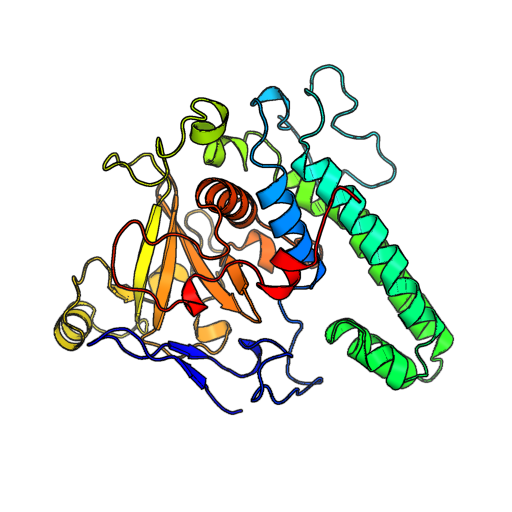 1
ATOM 1321 C C . ALA A 1 164 ? 6.543 12.139 5.224 1.00 89.81 164 ALA A C 1
ATOM 1323 O O . ALA A 1 164 ? 7.684 12.273 4.782 1.00 89.81 164 ALA A O 1
ATOM 1324 N N . VAL A 1 165 ? 5.559 11.621 4.488 1.00 91.38 165 VAL A N 1
ATOM 1325 C CA . VAL A 1 165 ? 5.719 11.282 3.072 1.00 91.38 165 VAL A CA 1
ATOM 1326 C C . VAL A 1 165 ? 5.713 12.554 2.220 1.00 91.38 165 VAL A C 1
ATOM 1328 O O . VAL A 1 165 ? 6.618 12.721 1.398 1.00 91.38 165 VAL A O 1
ATOM 1331 N N . PHE A 1 166 ? 4.792 13.488 2.479 1.00 93.50 166 PHE A N 1
ATOM 1332 C CA . PHE A 1 166 ? 4.591 14.747 1.737 1.00 93.50 166 PHE A CA 1
ATOM 1333 C C . PHE A 1 166 ? 5.623 15.855 2.053 1.00 93.50 166 PHE A C 1
ATOM 1335 O O . PHE A 1 166 ? 5.293 17.035 2.179 1.00 93.50 166 PHE A O 1
ATOM 1342 N N . LYS A 1 167 ? 6.908 15.489 2.115 1.00 91.75 167 LYS A N 1
ATOM 1343 C CA . LYS A 1 167 ? 8.033 16.437 2.126 1.00 91.75 167 LYS A CA 1
ATOM 1344 C C . LYS A 1 167 ? 8.709 16.533 0.760 1.00 91.75 167 LYS A C 1
ATOM 1346 O O . LYS A 1 167 ? 8.693 15.581 -0.028 1.00 91.75 167 LYS A O 1
ATOM 1351 N N . ARG A 1 168 ? 9.390 17.655 0.509 1.00 88.19 168 ARG A N 1
ATOM 1352 C CA . ARG A 1 168 ? 10.174 17.860 -0.721 1.00 88.19 168 ARG A CA 1
ATOM 1353 C C . ARG A 1 168 ? 11.285 16.827 -0.886 1.00 88.19 168 ARG A C 1
ATOM 1355 O O . ARG A 1 168 ? 11.408 16.258 -1.959 1.00 88.19 168 ARG A O 1
ATOM 1362 N N . SER A 1 169 ? 12.014 16.530 0.188 1.00 84.00 169 SER A N 1
ATOM 1363 C CA . SER A 1 169 ? 13.114 15.548 0.209 1.00 84.00 169 SER A CA 1
ATOM 1364 C C . SER A 1 169 ? 12.668 14.078 0.189 1.00 84.00 169 SER A C 1
ATOM 1366 O O . SER A 1 169 ? 13.499 13.174 0.253 1.00 84.00 169 SER A O 1
ATOM 1368 N N . THR A 1 170 ? 11.359 13.808 0.166 1.00 85.25 170 THR A N 1
ATOM 1369 C CA . THR A 1 170 ? 10.806 12.450 0.067 1.00 85.25 170 THR A CA 1
ATOM 1370 C C . THR A 1 170 ? 9.976 12.299 -1.193 1.00 85.25 170 THR A C 1
ATOM 1372 O O . THR A 1 170 ? 10.481 11.809 -2.199 1.00 85.25 170 THR A O 1
ATOM 1375 N N . LEU A 1 171 ? 8.704 12.696 -1.151 1.00 86.31 171 LEU A N 1
ATOM 1376 C CA . LEU A 1 171 ? 7.809 12.572 -2.294 1.00 86.31 171 LEU A CA 1
ATOM 1377 C C . LEU A 1 171 ? 8.173 13.574 -3.390 1.00 86.31 171 LEU A C 1
ATOM 1379 O O . LEU A 1 171 ? 8.022 13.256 -4.565 1.00 86.31 171 LEU A O 1
ATOM 1383 N N . GLY A 1 172 ? 8.671 14.758 -3.026 1.00 81.50 172 GLY A N 1
ATOM 1384 C CA . GLY A 1 172 ? 8.999 15.804 -3.993 1.00 81.50 172 GLY A CA 1
ATOM 1385 C C . GLY A 1 172 ? 10.098 15.418 -4.974 1.00 81.50 172 GLY A C 1
ATOM 1386 O O . GLY A 1 172 ? 9.974 15.741 -6.147 1.00 81.50 172 GLY A O 1
ATOM 1387 N N . ASP A 1 173 ? 11.129 14.692 -4.546 1.00 78.94 173 ASP A N 1
ATOM 1388 C CA . ASP A 1 173 ? 12.190 14.239 -5.454 1.00 78.94 173 ASP A CA 1
ATOM 1389 C C . ASP A 1 173 ? 11.689 13.196 -6.456 1.00 78.94 173 ASP A C 1
ATOM 1391 O O . ASP A 1 173 ? 12.089 13.217 -7.617 1.00 78.94 173 ASP A O 1
ATOM 1395 N N . LEU A 1 174 ? 10.750 12.349 -6.032 1.00 79.81 174 LEU A N 1
ATOM 1396 C CA . LEU A 1 174 ? 10.148 11.319 -6.874 1.00 79.81 174 LEU A CA 1
ATOM 1397 C C . LEU A 1 174 ? 9.071 11.874 -7.828 1.00 79.81 174 LEU A C 1
ATOM 1399 O O . LEU A 1 174 ? 9.014 11.511 -8.996 1.00 79.81 174 LEU A O 1
ATOM 1403 N N . SER A 1 175 ? 8.224 12.781 -7.344 1.00 76.06 175 SER A N 1
ATOM 1404 C CA . SER A 1 175 ? 7.090 13.341 -8.095 1.00 76.06 175 SER A CA 1
ATOM 1405 C C . SER A 1 175 ? 7.425 14.611 -8.872 1.00 76.06 175 SER A C 1
ATOM 1407 O O . SER A 1 175 ? 6.586 15.089 -9.630 1.00 76.06 175 SER A O 1
ATOM 1409 N N . ARG A 1 176 ? 8.646 15.151 -8.741 1.00 77.56 176 ARG A N 1
ATOM 1410 C CA . ARG A 1 176 ? 9.077 16.375 -9.433 1.00 77.56 176 ARG A CA 1
ATOM 1411 C C . ARG A 1 176 ? 8.729 16.390 -10.925 1.00 77.56 176 ARG A C 1
ATOM 1413 O O . ARG A 1 176 ? 8.231 17.430 -11.357 1.00 77.56 176 ARG A O 1
ATOM 1420 N N . PRO A 1 177 ? 8.939 15.305 -11.702 1.00 72.00 177 PRO A N 1
ATOM 1421 C CA . PRO A 1 177 ? 8.574 15.299 -13.115 1.00 72.00 177 PRO A CA 1
ATOM 1422 C C . PRO A 1 177 ? 7.078 15.548 -13.334 1.00 72.00 177 PRO A C 1
ATOM 1424 O O . PRO A 1 177 ? 6.726 16.370 -14.173 1.00 72.00 177 PRO A O 1
ATOM 1427 N N . LEU A 1 178 ? 6.216 14.934 -12.517 1.00 71.62 178 LEU A N 1
ATOM 1428 C CA . LEU A 1 178 ? 4.758 15.091 -12.590 1.00 71.62 178 LEU A CA 1
ATOM 1429 C C . LEU A 1 178 ? 4.304 16.492 -12.199 1.00 71.62 178 LEU A C 1
ATOM 1431 O O . LEU A 1 178 ? 3.433 17.070 -12.837 1.00 71.62 178 LEU A O 1
ATOM 1435 N N . ILE A 1 179 ? 4.931 17.047 -11.163 1.00 72.75 179 ILE A N 1
ATOM 1436 C CA . ILE A 1 179 ? 4.606 18.376 -10.641 1.00 72.75 179 ILE A CA 1
ATOM 1437 C C . ILE A 1 179 ? 5.040 19.470 -11.629 1.00 72.75 179 ILE A C 1
ATOM 1439 O O . ILE A 1 179 ? 4.363 20.481 -11.786 1.00 72.75 179 ILE A O 1
ATOM 1443 N N . GLN A 1 180 ? 6.200 19.312 -12.274 1.00 71.38 180 GLN A N 1
ATOM 1444 C CA . GLN A 1 180 ? 6.778 20.346 -13.140 1.00 71.38 180 GLN A CA 1
ATOM 1445 C C . GLN A 1 180 ? 6.352 20.220 -14.607 1.00 71.38 180 GLN A C 1
ATOM 1447 O O . GLN A 1 180 ? 6.304 21.237 -15.296 1.00 71.38 180 GLN A O 1
ATOM 1452 N N . ASN A 1 181 ? 6.034 19.011 -15.080 1.00 66.25 181 ASN A N 1
ATOM 1453 C CA . ASN A 1 181 ? 5.631 18.731 -16.458 1.00 66.25 181 ASN A CA 1
ATOM 1454 C C . ASN A 1 181 ? 4.397 17.804 -16.482 1.00 66.25 181 ASN A C 1
ATOM 1456 O O . ASN A 1 181 ? 4.528 16.624 -16.804 1.00 66.25 181 ASN A O 1
ATOM 1460 N N . PRO A 1 182 ? 3.184 18.319 -16.205 1.00 57.47 182 PRO A N 1
ATOM 1461 C CA . PRO A 1 182 ? 1.962 17.517 -16.048 1.00 57.47 182 PRO A CA 1
ATOM 1462 C C . PRO A 1 182 ? 1.377 17.008 -17.382 1.00 57.47 182 PRO A C 1
ATOM 1464 O O . PRO A 1 182 ? 0.167 16.874 -17.532 1.00 57.47 182 PRO A O 1
ATOM 1467 N N . THR A 1 183 ? 2.204 16.802 -18.410 1.00 56.78 183 THR A N 1
ATOM 1468 C CA . THR A 1 183 ? 1.710 16.378 -19.728 1.00 56.78 183 THR A CA 1
ATOM 1469 C C . THR A 1 183 ? 1.416 14.870 -19.707 1.00 56.78 183 THR A C 1
ATOM 1471 O O . THR A 1 183 ? 2.322 14.104 -19.369 1.00 56.78 183 THR A O 1
ATOM 1474 N N . PRO A 1 184 ? 0.207 14.421 -20.102 1.00 47.53 184 PRO A N 1
ATOM 1475 C CA . PRO A 1 184 ? -0.134 13.000 -20.147 1.00 47.53 184 PRO A CA 1
ATOM 1476 C C . PRO A 1 184 ? 0.863 12.216 -21.010 1.00 47.53 184 PRO A C 1
ATOM 1478 O O . PRO A 1 184 ? 1.115 12.583 -22.160 1.00 47.53 184 PRO A O 1
ATOM 1481 N N . GLY A 1 185 ? 1.457 11.161 -20.448 1.00 48.28 185 GLY A N 1
ATOM 1482 C CA . GLY A 1 185 ? 2.444 10.312 -21.129 1.00 48.28 185 GLY A CA 1
ATOM 1483 C C . GLY A 1 185 ? 3.873 10.870 -21.216 1.00 48.28 185 GLY A C 1
ATOM 1484 O O . GLY A 1 185 ? 4.703 10.280 -21.902 1.00 48.28 185 GLY A O 1
ATOM 1485 N N . ALA A 1 186 ? 4.192 11.985 -20.548 1.00 46.22 186 ALA A N 1
ATOM 1486 C CA . ALA A 1 186 ? 5.500 12.641 -20.663 1.00 46.22 186 ALA A CA 1
ATOM 1487 C C . ALA A 1 186 ? 6.592 12.161 -19.687 1.00 46.22 186 ALA A C 1
ATOM 1489 O O . ALA A 1 186 ? 7.674 12.744 -19.694 1.00 46.22 186 ALA A O 1
ATOM 1490 N N . GLY A 1 187 ? 6.371 11.137 -18.859 1.00 49.69 187 GLY A N 1
ATOM 1491 C CA . GLY A 1 187 ? 7.444 10.698 -17.961 1.00 49.69 187 GLY A CA 1
ATOM 1492 C C . GLY A 1 187 ? 7.057 9.662 -16.922 1.00 49.69 187 GLY A C 1
ATOM 1493 O O . GLY A 1 187 ? 7.056 9.958 -15.730 1.00 49.69 187 GLY A O 1
ATOM 1494 N N . TYR A 1 188 ? 6.780 8.448 -17.383 1.00 52.09 188 TYR A N 1
ATOM 1495 C CA . TYR A 1 188 ? 6.917 7.233 -16.572 1.00 52.09 188 TYR A CA 1
ATOM 1496 C C . TYR A 1 188 ? 7.753 6.164 -17.311 1.00 52.09 188 TYR A C 1
ATOM 1498 O O . TYR A 1 188 ? 7.840 5.028 -16.869 1.00 52.09 188 TYR A O 1
ATOM 1506 N N . GLY A 1 189 ? 8.348 6.499 -18.469 1.00 44.94 189 GLY A N 1
ATOM 1507 C CA . GLY A 1 189 ? 8.789 5.499 -19.448 1.00 44.94 189 GLY A CA 1
ATOM 1508 C C . GLY A 1 189 ? 9.499 6.070 -20.680 1.00 44.94 189 GLY A C 1
ATOM 1509 O O . GLY A 1 189 ? 9.217 5.674 -21.808 1.00 44.94 189 GLY A O 1
ATOM 1510 N N . GLY A 1 190 ? 10.401 7.032 -20.498 1.00 36.94 190 GLY A N 1
ATOM 1511 C CA . GLY A 1 190 ? 11.365 7.474 -21.502 1.00 36.94 190 GLY A CA 1
ATOM 1512 C C . GLY A 1 190 ? 12.721 6.787 -21.316 1.00 36.94 190 GLY A C 1
ATOM 1513 O O . GLY A 1 190 ? 13.175 6.568 -20.199 1.00 36.94 190 GLY A O 1
ATOM 1514 N N . SER A 1 191 ? 13.418 6.479 -22.415 1.00 37.91 191 SER A N 1
ATOM 1515 C CA . SER A 1 191 ? 14.724 5.788 -22.457 1.00 37.91 191 SER A CA 1
ATOM 1516 C C . SER A 1 191 ? 15.911 6.568 -21.854 1.00 37.91 191 SER A C 1
ATOM 1518 O O . SER A 1 191 ? 17.064 6.291 -22.188 1.00 37.91 191 SER A O 1
ATOM 1520 N N . ASN A 1 192 ? 15.656 7.572 -21.014 1.00 40.09 192 ASN A N 1
ATOM 1521 C CA . ASN A 1 192 ? 16.673 8.329 -20.297 1.00 40.09 192 ASN A CA 1
ATOM 1522 C C . ASN A 1 192 ? 16.703 7.860 -18.840 1.00 40.09 192 ASN A C 1
ATOM 1524 O O . ASN A 1 192 ? 15.676 7.790 -18.175 1.00 40.09 192 ASN A O 1
ATOM 1528 N N . SER A 1 193 ? 17.899 7.575 -18.329 1.00 45.78 193 SER A N 1
ATOM 1529 C CA . SER A 1 193 ? 18.191 6.965 -17.020 1.00 45.78 193 SER A CA 1
ATOM 1530 C C . SER A 1 193 ? 17.817 7.808 -15.780 1.00 45.78 193 SER A C 1
ATOM 1532 O O . SER A 1 193 ? 18.441 7.666 -14.730 1.00 45.78 193 SER A O 1
ATOM 1534 N N . SER A 1 194 ? 16.870 8.739 -15.901 1.00 55.94 194 SER A N 1
ATOM 1535 C CA . SER A 1 194 ? 16.416 9.659 -14.851 1.00 55.94 194 SER A CA 1
ATOM 1536 C C . SER A 1 194 ? 14.919 9.555 -14.543 1.00 55.94 194 SER A C 1
ATOM 1538 O O . SER A 1 194 ? 14.422 10.362 -13.761 1.00 55.94 194 SER A O 1
ATOM 1540 N N . GLU A 1 195 ? 14.196 8.615 -15.155 1.00 73.44 195 GLU A N 1
ATOM 1541 C CA . GLU A 1 195 ? 12.751 8.427 -14.968 1.00 73.44 195 GLU A CA 1
ATOM 1542 C C . GLU A 1 195 ? 12.440 7.176 -14.138 1.00 73.44 195 GLU A C 1
ATOM 1544 O O . GLU A 1 195 ? 13.188 6.200 -14.164 1.00 73.44 195 GLU A O 1
ATOM 1549 N N . THR A 1 196 ? 11.339 7.219 -13.382 1.00 80.38 196 THR A N 1
ATOM 1550 C CA . THR A 1 196 ? 10.805 6.041 -12.687 1.00 80.38 196 THR A CA 1
ATOM 1551 C C . THR A 1 196 ? 10.162 5.097 -13.686 1.00 80.38 196 THR A C 1
ATOM 1553 O O . THR A 1 196 ? 9.391 5.568 -14.513 1.00 80.38 196 THR A O 1
ATOM 1556 N N . ARG A 1 197 ? 10.437 3.795 -13.570 1.00 87.44 197 ARG A N 1
ATOM 1557 C CA . ARG A 1 197 ? 9.876 2.741 -14.426 1.00 87.44 197 ARG A CA 1
ATOM 1558 C C . ARG A 1 197 ? 9.362 1.574 -13.591 1.00 87.44 197 ARG A C 1
ATOM 1560 O O . ARG A 1 197 ? 9.923 1.262 -12.540 1.00 87.44 197 ARG A O 1
ATOM 1567 N N . TYR A 1 198 ? 8.342 0.890 -14.086 1.00 92.06 198 TYR A N 1
ATOM 1568 C CA . TYR A 1 198 ? 7.854 -0.375 -13.553 1.00 92.06 198 TYR A CA 1
ATOM 1569 C C . TYR A 1 198 ? 8.306 -1.522 -14.455 1.00 92.06 198 TYR A C 1
ATOM 1571 O O . TYR A 1 198 ? 7.804 -1.712 -15.563 1.00 92.06 198 TYR A O 1
ATOM 1579 N N . VAL A 1 199 ? 9.280 -2.289 -13.976 1.00 94.31 199 VAL A N 1
ATOM 1580 C CA . VAL A 1 199 ? 9.947 -3.350 -14.732 1.00 94.31 199 VAL A CA 1
ATOM 1581 C C . VAL A 1 199 ? 9.398 -4.706 -14.307 1.00 94.31 199 VAL A C 1
ATOM 1583 O O . VAL A 1 199 ? 9.377 -5.044 -13.123 1.00 94.31 199 VAL A O 1
ATOM 1586 N N . GLY A 1 200 ? 8.961 -5.512 -15.267 1.00 96.12 200 GLY A N 1
ATOM 1587 C CA . GLY A 1 200 ? 8.641 -6.910 -15.024 1.00 96.12 200 GLY A CA 1
ATOM 1588 C C . GLY A 1 200 ? 9.912 -7.727 -14.846 1.00 96.12 200 GLY A C 1
ATOM 1589 O O . GLY A 1 200 ? 10.744 -7.774 -15.752 1.00 96.12 200 GLY A O 1
ATOM 1590 N N . VAL A 1 201 ? 10.045 -8.415 -13.713 1.00 97.25 201 VAL A N 1
ATOM 1591 C CA . VAL A 1 201 ? 11.224 -9.231 -13.393 1.00 97.25 201 VAL A CA 1
ATOM 1592 C C . VAL A 1 201 ? 10.839 -10.649 -12.989 1.00 97.25 201 VAL A C 1
ATOM 1594 O O . VAL A 1 201 ? 9.776 -10.878 -12.413 1.00 97.25 201 VAL A O 1
ATOM 1597 N N . LEU A 1 202 ? 11.720 -11.607 -13.276 1.00 97.50 202 LEU A N 1
ATOM 1598 C CA . LEU A 1 202 ? 11.651 -12.959 -12.736 1.00 97.50 202 LEU A CA 1
ATOM 1599 C C . LEU A 1 202 ? 12.566 -13.039 -11.515 1.00 97.50 202 LEU A C 1
ATOM 1601 O O . LEU A 1 202 ? 13.789 -13.036 -11.660 1.00 97.50 202 LEU A O 1
ATOM 1605 N N . VAL A 1 203 ? 11.983 -13.101 -10.319 1.00 97.69 203 VAL A N 1
ATOM 1606 C CA . VAL A 1 203 ? 12.754 -13.268 -9.083 1.00 97.69 203 VAL A CA 1
ATOM 1607 C C . VAL A 1 203 ? 13.040 -14.748 -8.867 1.00 97.69 203 VAL A C 1
ATOM 1609 O O . VAL A 1 203 ? 12.124 -15.565 -8.943 1.00 97.69 203 VAL A O 1
ATOM 1612 N N . ILE A 1 204 ? 14.301 -15.098 -8.619 1.00 98.06 204 ILE A N 1
ATOM 1613 C CA . ILE A 1 204 ? 14.783 -16.480 -8.473 1.00 98.06 204 ILE A CA 1
ATOM 1614 C C . ILE A 1 204 ? 15.434 -16.696 -7.098 1.00 98.06 204 ILE A C 1
ATOM 1616 O O . ILE A 1 204 ? 15.873 -15.715 -6.489 1.00 98.06 204 ILE A O 1
ATOM 1620 N N . PRO A 1 205 ? 15.550 -17.950 -6.613 1.00 97.44 205 PRO A N 1
ATOM 1621 C CA . PRO A 1 205 ? 16.284 -18.243 -5.382 1.00 97.44 205 PRO A CA 1
ATOM 1622 C C . PRO A 1 205 ? 17.717 -17.699 -5.412 1.00 97.44 205 PRO A C 1
ATOM 1624 O O . PRO A 1 205 ? 18.363 -17.671 -6.463 1.00 97.44 205 PRO A O 1
ATOM 1627 N N . SER A 1 206 ? 18.236 -17.291 -4.256 1.00 96.38 206 SER A N 1
ATOM 1628 C CA . SER A 1 206 ? 19.550 -16.643 -4.136 1.00 96.38 206 SER A CA 1
ATOM 1629 C C . SER A 1 206 ? 20.728 -17.503 -4.620 1.00 96.38 206 SER A C 1
ATOM 1631 O O . SER A 1 206 ? 21.748 -16.971 -5.056 1.00 96.38 206 SER A O 1
ATOM 1633 N N . ASP A 1 207 ? 20.604 -18.829 -4.587 1.00 96.12 207 ASP A N 1
ATOM 1634 C CA . ASP A 1 207 ? 21.621 -19.779 -5.050 1.00 96.12 207 ASP A CA 1
ATOM 1635 C C . ASP A 1 207 ? 21.460 -20.195 -6.524 1.00 96.12 207 ASP A C 1
ATOM 1637 O O . ASP A 1 207 ? 22.334 -20.866 -7.082 1.00 96.12 207 ASP A O 1
ATOM 1641 N N . ALA A 1 208 ? 20.382 -19.768 -7.187 1.00 96.88 208 ALA A N 1
ATOM 1642 C CA . ALA A 1 208 ? 20.111 -20.120 -8.571 1.00 96.88 208 ALA A CA 1
ATOM 1643 C C . ALA A 1 208 ? 21.017 -19.363 -9.567 1.00 96.88 208 ALA A C 1
ATOM 1645 O O . ALA A 1 208 ? 21.478 -18.230 -9.354 1.00 96.88 208 ALA A O 1
ATOM 1646 N N . ASN A 1 209 ? 21.288 -20.016 -10.701 1.00 97.56 209 ASN A N 1
ATOM 1647 C CA . ASN A 1 209 ? 22.048 -19.434 -11.803 1.00 97.56 209 ASN A CA 1
ATOM 1648 C C . ASN A 1 209 ? 21.114 -18.648 -12.736 1.00 97.56 209 ASN A C 1
ATOM 1650 O O . ASN A 1 209 ? 20.172 -19.212 -13.286 1.00 97.56 209 ASN A O 1
ATOM 1654 N N . VAL A 1 210 ? 21.408 -17.358 -12.921 1.00 97.88 210 VAL A N 1
ATOM 1655 C CA . VAL A 1 210 ? 20.605 -16.439 -13.740 1.00 97.88 210 VAL A CA 1
ATOM 1656 C C . VAL A 1 210 ? 20.518 -16.895 -15.195 1.00 97.88 210 VAL A C 1
ATOM 1658 O O . VAL A 1 210 ? 19.412 -16.992 -15.712 1.00 97.88 210 VAL A O 1
ATOM 1661 N N . ASP A 1 211 ? 21.644 -17.220 -15.833 1.00 97.81 211 ASP A N 1
ATOM 1662 C CA . ASP A 1 211 ? 21.673 -17.597 -17.251 1.00 97.81 211 ASP A CA 1
ATOM 1663 C C . ASP A 1 211 ? 20.909 -18.906 -17.496 1.00 97.81 211 ASP A C 1
ATOM 1665 O O . ASP A 1 211 ? 20.100 -18.986 -18.415 1.00 97.81 211 ASP A O 1
ATOM 1669 N N . THR A 1 212 ? 21.079 -19.902 -16.619 1.00 97.44 212 THR A N 1
ATOM 1670 C CA . THR A 1 212 ? 20.340 -21.171 -16.703 1.00 97.44 212 THR A CA 1
ATOM 1671 C C . THR A 1 212 ? 18.829 -20.954 -16.633 1.00 97.44 212 THR A C 1
ATOM 1673 O O . THR A 1 212 ? 18.091 -21.533 -17.426 1.00 97.44 212 THR A O 1
ATOM 1676 N N . VAL A 1 213 ? 18.361 -20.131 -15.689 1.00 96.50 213 VAL A N 1
ATOM 1677 C CA . VAL A 1 213 ? 16.926 -19.858 -15.520 1.00 96.50 213 VAL A CA 1
ATOM 1678 C C . VAL A 1 213 ? 16.391 -18.990 -16.663 1.00 96.50 213 VAL A C 1
ATOM 1680 O O . VAL A 1 213 ? 15.273 -19.201 -17.134 1.00 96.50 213 VAL A O 1
ATOM 1683 N N . ALA A 1 214 ? 17.186 -18.032 -17.141 1.00 96.00 214 ALA A N 1
ATOM 1684 C CA . ALA A 1 214 ? 16.840 -17.204 -18.288 1.00 96.00 214 ALA A CA 1
ATOM 1685 C C . ALA A 1 214 ? 16.632 -18.052 -19.552 1.00 96.00 214 ALA A C 1
ATOM 1687 O O . ALA A 1 214 ? 15.614 -17.896 -20.230 1.00 96.00 214 ALA A O 1
ATOM 1688 N N . ASP A 1 215 ? 17.544 -18.993 -19.813 1.00 96.00 215 ASP A N 1
ATOM 1689 C CA . ASP A 1 215 ? 17.449 -19.947 -20.919 1.00 96.00 215 ASP A CA 1
ATOM 1690 C C . ASP A 1 215 ? 16.241 -20.889 -20.763 1.00 96.00 215 ASP A C 1
ATOM 1692 O O . ASP A 1 215 ? 15.541 -21.150 -21.742 1.00 96.00 215 ASP A O 1
ATOM 1696 N N . GLU A 1 216 ? 15.962 -21.371 -19.543 1.00 95.25 216 GLU A N 1
ATOM 1697 C CA . GLU A 1 216 ? 14.821 -22.254 -19.240 1.00 95.25 216 GLU A CA 1
ATOM 1698 C C . GLU A 1 216 ? 13.476 -21.608 -19.597 1.00 95.25 216 GLU A C 1
ATOM 1700 O O . GLU A 1 216 ? 12.636 -22.241 -20.241 1.00 95.25 216 GLU A O 1
ATOM 1705 N N . TYR A 1 217 ? 13.282 -20.344 -19.212 1.00 93.94 217 TYR A N 1
ATOM 1706 C CA . TYR A 1 217 ? 12.026 -19.618 -19.428 1.00 93.94 217 TYR A CA 1
ATOM 1707 C C . TYR A 1 217 ? 12.036 -18.723 -20.678 1.00 93.94 217 TYR A C 1
ATOM 1709 O O . TYR A 1 217 ? 11.065 -18.011 -20.938 1.00 93.94 217 TYR A O 1
ATOM 1717 N N . GLY A 1 218 ? 13.114 -18.747 -21.470 1.00 93.25 218 GLY A N 1
ATOM 1718 C CA . GLY A 1 218 ? 13.243 -17.962 -22.700 1.00 93.25 218 GLY A CA 1
ATOM 1719 C C . GLY A 1 218 ? 13.161 -16.447 -22.480 1.00 93.25 218 GLY A C 1
ATOM 1720 O O . GLY A 1 218 ? 12.607 -15.732 -23.317 1.00 93.25 218 GLY A O 1
ATOM 1721 N N . VAL A 1 219 ? 13.678 -15.954 -21.352 1.00 93.62 219 VAL A N 1
ATOM 1722 C CA . VAL A 1 219 ? 13.671 -14.530 -20.981 1.00 93.62 219 VAL A CA 1
ATOM 1723 C C . VAL A 1 219 ? 15.067 -13.924 -21.075 1.00 93.62 219 VAL A C 1
ATOM 1725 O O . VAL A 1 219 ? 16.073 -14.620 -21.018 1.00 93.62 219 VAL A O 1
ATOM 1728 N N . ASN A 1 220 ? 15.152 -12.600 -21.211 1.00 95.12 220 ASN A N 1
ATOM 1729 C CA . ASN A 1 220 ? 16.442 -11.914 -21.171 1.00 95.12 220 ASN A CA 1
ATOM 1730 C C . ASN A 1 220 ? 17.026 -11.992 -19.740 1.00 95.12 220 ASN A C 1
ATOM 1732 O O . ASN A 1 220 ? 16.328 -11.578 -18.808 1.00 95.12 220 ASN A O 1
ATOM 1736 N N . PRO A 1 221 ? 18.280 -12.458 -19.550 1.00 96.31 221 PRO A N 1
ATOM 1737 C CA . PRO A 1 221 ? 18.897 -12.590 -18.226 1.00 96.31 221 PRO A CA 1
ATOM 1738 C C . PRO A 1 221 ? 18.960 -11.273 -17.443 1.00 96.31 221 PRO A C 1
ATOM 1740 O O . PRO A 1 221 ? 18.941 -11.299 -16.218 1.00 96.31 221 PRO A O 1
ATOM 1743 N N . THR A 1 222 ? 18.938 -10.115 -18.112 1.00 95.19 222 THR A N 1
ATOM 1744 C CA . THR A 1 222 ? 18.866 -8.797 -17.455 1.00 95.19 222 THR A CA 1
ATOM 1745 C C . THR A 1 222 ? 17.613 -8.619 -16.583 1.00 95.19 222 THR A C 1
ATOM 1747 O O . THR A 1 222 ? 17.645 -7.848 -15.627 1.00 95.19 222 THR A O 1
ATOM 1750 N N . TYR A 1 223 ? 16.513 -9.322 -16.880 1.00 96.25 223 TYR A N 1
ATOM 1751 C CA . TYR A 1 223 ? 15.268 -9.254 -16.100 1.00 96.25 223 TYR A CA 1
ATOM 1752 C C . TYR A 1 223 ? 15.106 -10.421 -15.121 1.00 96.25 223 TYR A C 1
ATOM 1754 O O . TYR A 1 223 ? 14.046 -10.568 -14.512 1.00 96.25 223 TYR A O 1
ATOM 1762 N N . VAL A 1 224 ? 16.135 -11.253 -14.962 1.00 97.62 224 VAL A N 1
ATOM 1763 C CA . VAL A 1 224 ? 16.174 -12.327 -13.971 1.00 97.62 224 VAL A CA 1
ATOM 1764 C C . VAL A 1 224 ? 17.022 -11.848 -12.796 1.00 97.62 224 VAL A C 1
ATOM 1766 O O . VAL A 1 224 ? 18.201 -11.544 -12.958 1.00 97.62 224 VAL A O 1
ATOM 1769 N N . ARG A 1 225 ? 16.416 -11.748 -11.612 1.00 97.25 225 ARG A N 1
ATOM 1770 C CA . ARG A 1 225 ? 17.034 -11.146 -10.419 1.00 97.25 225 ARG A CA 1
ATOM 1771 C C . ARG A 1 225 ? 17.025 -12.144 -9.271 1.00 97.25 225 ARG A C 1
ATOM 1773 O O . ARG A 1 225 ? 16.005 -12.783 -9.019 1.00 97.25 225 ARG A O 1
ATOM 1780 N N . ARG A 1 226 ? 18.143 -12.294 -8.564 1.00 97.31 226 ARG A N 1
ATOM 1781 C CA . ARG A 1 226 ? 18.193 -13.135 -7.361 1.00 97.31 226 ARG A CA 1
ATOM 1782 C C . ARG A 1 226 ? 17.481 -12.438 -6.215 1.00 97.31 226 ARG A C 1
ATOM 1784 O O . ARG A 1 226 ? 17.627 -11.232 -6.048 1.00 97.31 226 ARG A O 1
ATOM 1791 N N . GLU A 1 227 ? 16.774 -13.202 -5.392 1.00 95.69 227 GLU A N 1
ATOM 1792 C CA . GLU A 1 227 ? 16.131 -12.675 -4.186 1.00 95.69 227 GLU A CA 1
ATOM 1793 C C . GLU A 1 227 ? 17.127 -11.926 -3.282 1.00 95.69 227 GLU A C 1
ATOM 1795 O O . GLU A 1 227 ? 16.818 -10.828 -2.819 1.00 95.69 227 GLU A O 1
ATOM 1800 N N . SER A 1 228 ? 18.365 -12.427 -3.161 1.00 93.19 228 SER A N 1
ATOM 1801 C CA . SER A 1 228 ? 19.445 -11.788 -2.395 1.00 93.19 228 SER A CA 1
ATOM 1802 C C . SER A 1 228 ? 19.809 -10.369 -2.825 1.00 93.19 228 SER A C 1
ATOM 1804 O O . SER A 1 228 ? 20.410 -9.623 -2.058 1.00 93.19 228 SER A O 1
ATOM 1806 N N . GLU A 1 229 ? 19.473 -9.971 -4.052 1.00 92.19 229 GLU A N 1
ATOM 1807 C CA . GLU A 1 229 ? 19.697 -8.597 -4.512 1.00 92.19 229 GLU A CA 1
ATOM 1808 C C . GLU A 1 229 ? 18.759 -7.595 -3.827 1.00 92.19 229 GLU A C 1
ATOM 1810 O O . GLU A 1 229 ? 19.043 -6.400 -3.826 1.00 92.19 229 GLU A O 1
ATOM 1815 N N . PHE A 1 230 ? 17.677 -8.081 -3.213 1.00 90.31 230 PHE A N 1
ATOM 1816 C CA . PHE A 1 230 ? 16.664 -7.272 -2.546 1.00 90.31 230 PHE A CA 1
ATOM 1817 C C . PHE A 1 230 ? 16.671 -7.421 -1.019 1.00 90.31 230 PHE A C 1
ATOM 1819 O O . PHE A 1 230 ? 15.825 -6.818 -0.368 1.00 90.31 230 PHE A O 1
ATOM 1826 N N . GLU A 1 231 ? 17.595 -8.197 -0.440 1.00 85.44 231 GLU A N 1
ATOM 1827 C CA . GLU A 1 231 ? 17.675 -8.457 1.010 1.00 85.44 231 GLU A CA 1
ATOM 1828 C C . GLU A 1 231 ? 18.160 -7.244 1.820 1.00 85.44 231 GLU A C 1
ATOM 1830 O O . GLU A 1 231 ? 17.897 -7.151 3.018 1.00 85.44 231 GLU A O 1
ATOM 1835 N N . THR A 1 232 ? 18.868 -6.295 1.197 1.00 76.00 232 THR A N 1
ATOM 1836 C CA . THR A 1 232 ? 19.432 -5.131 1.898 1.00 76.00 232 THR A CA 1
ATOM 1837 C C . THR A 1 232 ? 19.047 -3.822 1.237 1.00 76.00 232 THR A C 1
ATOM 1839 O O . THR A 1 232 ? 18.964 -3.700 0.016 1.00 76.00 232 THR A O 1
ATOM 1842 N N . HIS A 1 233 ? 18.819 -2.807 2.064 1.00 68.25 233 HIS A N 1
ATOM 1843 C CA . HIS A 1 233 ? 18.527 -1.470 1.579 1.00 68.25 233 HIS A CA 1
ATOM 1844 C C . HIS A 1 233 ? 19.789 -0.798 1.010 1.00 68.25 233 HIS A C 1
ATOM 1846 O O . HIS A 1 233 ? 20.839 -0.789 1.649 1.00 68.25 233 HIS A O 1
ATOM 1852 N N . HIS A 1 234 ? 19.684 -0.114 -0.136 1.00 63.59 234 HIS A N 1
ATOM 1853 C CA . HIS A 1 234 ? 20.829 0.538 -0.800 1.00 63.59 234 HIS A CA 1
ATOM 1854 C C . HIS A 1 234 ? 21.620 1.529 0.080 1.00 63.59 234 HIS A C 1
ATOM 1856 O O . HIS A 1 234 ? 22.772 1.841 -0.214 1.00 63.59 234 HIS A O 1
ATOM 1862 N N . SER A 1 235 ? 21.012 2.046 1.153 1.00 60.62 235 SER A N 1
ATOM 1863 C CA . SER A 1 235 ? 21.619 3.040 2.047 1.00 60.62 235 SER A CA 1
ATOM 1864 C C . SER A 1 235 ? 21.725 2.617 3.517 1.00 60.62 235 SER A C 1
ATOM 1866 O O . SER A 1 235 ? 22.044 3.461 4.357 1.00 60.62 235 SER A O 1
ATOM 1868 N N . SER A 1 236 ? 21.401 1.371 3.872 1.00 62.31 236 SER A N 1
ATOM 1869 C CA . SER A 1 236 ? 21.521 0.885 5.252 1.00 62.31 236 SER A CA 1
ATOM 1870 C C . SER A 1 236 ? 21.718 -0.626 5.297 1.00 62.31 236 SER A C 1
ATOM 1872 O O . SER A 1 236 ? 21.264 -1.355 4.429 1.00 62.31 236 SER A O 1
ATOM 1874 N N . SER A 1 237 ? 22.338 -1.121 6.367 1.00 62.19 237 SER A N 1
ATOM 1875 C CA . SER A 1 237 ? 22.393 -2.559 6.661 1.00 62.19 237 SER A CA 1
ATOM 1876 C C . SER A 1 237 ? 21.061 -3.102 7.200 1.00 62.19 237 SER A C 1
ATOM 1878 O O . SER A 1 237 ? 21.063 -4.084 7.935 1.00 62.19 237 SER A O 1
ATOM 1880 N N . ALA A 1 238 ? 19.949 -2.404 6.952 1.00 66.44 238 ALA A N 1
ATOM 1881 C CA . ALA A 1 238 ? 18.638 -2.872 7.364 1.00 66.44 238 ALA A CA 1
ATOM 1882 C C . ALA A 1 238 ? 18.214 -3.996 6.419 1.00 66.44 238 ALA A C 1
ATOM 1884 O O . ALA A 1 238 ? 18.267 -3.829 5.196 1.00 66.44 238 ALA A O 1
ATOM 1885 N N . GLU A 1 239 ? 17.817 -5.120 7.007 1.00 75.12 239 GLU A N 1
ATOM 1886 C CA . GLU A 1 239 ? 17.212 -6.226 6.278 1.00 75.12 239 GLU A CA 1
ATOM 1887 C C . GLU A 1 239 ? 15.859 -5.783 5.720 1.00 75.12 239 GLU A C 1
ATOM 1889 O O . GLU A 1 239 ? 15.070 -5.095 6.375 1.00 75.12 239 GLU A O 1
ATOM 1894 N N . MET A 1 240 ? 15.630 -6.154 4.472 1.00 80.19 240 MET A N 1
ATOM 1895 C CA . MET A 1 240 ? 14.421 -5.879 3.719 1.00 80.19 240 MET A CA 1
ATOM 1896 C C . MET A 1 240 ? 13.618 -7.169 3.638 1.00 80.19 240 MET A C 1
ATOM 1898 O O . MET A 1 240 ? 14.210 -8.203 3.330 1.00 80.19 240 MET A O 1
ATOM 1902 N N . PRO A 1 241 ? 12.291 -7.142 3.853 1.00 82.50 241 PRO A N 1
ATOM 1903 C CA . PRO A 1 241 ? 11.519 -8.357 3.680 1.00 82.50 241 PRO A CA 1
ATOM 1904 C C . PRO A 1 241 ? 11.551 -8.763 2.209 1.00 82.50 241 PRO A C 1
ATOM 1906 O O . PRO A 1 241 ? 11.407 -7.914 1.329 1.00 82.50 241 PRO A O 1
ATOM 1909 N N . VAL A 1 242 ? 11.723 -10.041 1.929 1.00 87.81 242 VAL A N 1
ATOM 1910 C CA . VAL A 1 242 ? 11.804 -10.581 0.567 1.00 87.81 242 VAL A CA 1
ATOM 1911 C C . VAL A 1 242 ? 10.537 -11.366 0.210 1.00 87.81 242 VAL A C 1
ATOM 1913 O O . VAL A 1 242 ? 9.752 -11.689 1.103 1.00 87.81 242 VAL A O 1
ATOM 1916 N N . PRO A 1 243 ? 10.262 -11.665 -1.075 1.00 91.06 243 PRO A N 1
ATOM 1917 C CA . PRO A 1 243 ? 9.092 -12.459 -1.463 1.00 91.06 243 PRO A CA 1
ATOM 1918 C C . PRO A 1 243 ? 8.907 -13.756 -0.655 1.00 91.06 243 PRO A C 1
ATOM 1920 O O . PRO A 1 243 ? 7.778 -14.073 -0.272 1.00 91.06 243 PRO A O 1
ATOM 1923 N N . SER A 1 244 ? 9.994 -14.461 -0.333 1.00 91.00 244 SER A N 1
ATOM 1924 C CA . SER A 1 244 ? 9.968 -15.673 0.492 1.00 91.00 244 SER A CA 1
ATOM 1925 C C . SER A 1 244 ? 9.472 -15.434 1.927 1.00 91.00 244 SER A C 1
ATOM 1927 O O . SER A 1 244 ? 8.806 -16.312 2.476 1.00 91.00 244 SER A O 1
ATOM 1929 N N . ASP A 1 245 ? 9.688 -14.252 2.522 1.00 85.50 245 ASP A N 1
ATOM 1930 C CA . ASP A 1 245 ? 9.149 -13.903 3.855 1.00 85.50 245 ASP A CA 1
ATOM 1931 C C . ASP A 1 245 ? 7.618 -13.806 3.847 1.00 85.50 245 ASP A C 1
ATOM 1933 O O . ASP A 1 245 ? 6.953 -14.037 4.856 1.00 85.50 245 ASP A O 1
ATOM 1937 N N . TYR A 1 246 ? 7.050 -13.507 2.678 1.00 83.31 246 TYR A N 1
ATOM 1938 C CA . TYR A 1 246 ? 5.615 -13.541 2.421 1.00 83.31 246 TYR A CA 1
ATOM 1939 C C . TYR A 1 246 ? 5.144 -14.935 1.973 1.00 83.31 246 TYR A C 1
ATOM 1941 O O . TYR A 1 246 ? 3.982 -15.103 1.623 1.00 83.31 246 TYR A O 1
ATOM 1949 N N . GLY A 1 247 ? 6.008 -15.953 1.954 1.00 88.19 247 GLY A N 1
ATOM 1950 C CA . GLY A 1 247 ? 5.667 -17.310 1.522 1.00 88.19 247 GLY A CA 1
ATOM 1951 C C . GLY A 1 247 ? 5.394 -17.447 0.020 1.00 88.19 247 GLY A C 1
ATOM 1952 O O . GLY A 1 247 ? 4.698 -18.379 -0.386 1.00 88.19 247 GLY A O 1
ATOM 1953 N N . ILE A 1 248 ? 5.891 -16.520 -0.804 1.00 90.06 248 ILE A N 1
ATOM 1954 C CA . ILE A 1 248 ? 5.810 -16.613 -2.267 1.00 90.06 248 ILE A CA 1
ATOM 1955 C C . ILE A 1 248 ? 6.862 -17.616 -2.750 1.00 90.06 248 ILE A C 1
ATOM 1957 O O . ILE A 1 248 ? 8.041 -17.471 -2.443 1.00 90.06 248 ILE A O 1
ATOM 1961 N N . GLU A 1 249 ? 6.450 -18.625 -3.525 1.00 93.94 249 GLU A N 1
ATOM 1962 C CA . GLU A 1 249 ? 7.400 -19.593 -4.089 1.00 93.94 249 GLU A CA 1
ATOM 1963 C C . GLU A 1 249 ? 8.152 -18.992 -5.282 1.00 93.94 249 GLU A C 1
ATOM 1965 O O . GLU A 1 249 ? 7.539 -18.425 -6.190 1.00 93.94 249 GLU A O 1
ATOM 1970 N N . LEU A 1 250 ? 9.475 -19.165 -5.298 1.00 95.56 250 LEU A N 1
ATOM 1971 C CA . LEU A 1 250 ? 10.350 -18.767 -6.399 1.00 95.56 250 LEU A CA 1
ATOM 1972 C C . LEU A 1 250 ? 10.632 -19.964 -7.332 1.00 95.56 250 LEU A C 1
ATOM 1974 O O . LEU A 1 250 ? 10.747 -21.093 -6.849 1.00 95.56 250 LEU A O 1
ATOM 1978 N N . PRO A 1 251 ? 10.799 -19.752 -8.652 1.00 96.12 251 PRO A N 1
ATOM 1979 C CA . PRO A 1 251 ? 10.871 -18.462 -9.336 1.00 96.12 251 PRO A CA 1
ATOM 1980 C C . PRO A 1 251 ? 9.501 -17.783 -9.517 1.00 96.12 251 PRO A C 1
ATOM 1982 O O . PRO A 1 251 ? 8.528 -18.430 -9.897 1.00 96.12 251 PRO A O 1
ATOM 1985 N N . ALA A 1 252 ? 9.431 -16.469 -9.283 1.00 96.06 252 ALA A N 1
ATOM 1986 C CA . ALA A 1 252 ? 8.183 -15.701 -9.302 1.00 96.06 252 ALA A CA 1
ATOM 1987 C C . ALA A 1 252 ? 8.265 -14.477 -10.234 1.00 96.06 252 ALA A C 1
ATOM 1989 O O . ALA A 1 252 ? 9.165 -13.648 -10.076 1.00 96.06 252 ALA A O 1
ATOM 1990 N N . PRO A 1 253 ? 7.321 -14.308 -11.181 1.00 96.25 253 PRO A N 1
ATOM 1991 C CA . PRO A 1 253 ? 7.226 -13.094 -11.983 1.00 96.25 253 PRO A CA 1
ATOM 1992 C C . PRO A 1 253 ? 6.585 -11.971 -11.158 1.00 96.25 253 PRO A C 1
ATOM 1994 O O . PRO A 1 253 ? 5.398 -12.034 -10.820 1.00 96.25 253 PRO A O 1
ATOM 1997 N N . LEU A 1 254 ? 7.369 -10.942 -10.841 1.00 96.38 254 LEU A N 1
ATOM 1998 C CA . LEU A 1 254 ? 6.999 -9.826 -9.970 1.00 96.38 254 LEU A CA 1
ATOM 1999 C C . LEU A 1 254 ? 7.232 -8.478 -10.662 1.00 96.38 254 LEU A C 1
ATOM 2001 O O . LEU A 1 254 ? 7.879 -8.393 -11.707 1.00 96.38 254 LEU A O 1
ATOM 2005 N N . LEU A 1 255 ? 6.680 -7.418 -10.073 1.00 96.31 255 LEU A N 1
ATOM 2006 C CA . LEU A 1 255 ? 6.880 -6.052 -10.539 1.00 96.31 255 LEU A CA 1
ATOM 2007 C C . LEU A 1 255 ? 7.942 -5.355 -9.687 1.00 96.31 255 LEU A C 1
ATOM 2009 O O . LEU A 1 255 ? 7.870 -5.368 -8.456 1.00 96.31 255 LEU A O 1
ATOM 2013 N N . LEU A 1 256 ? 8.895 -4.715 -10.352 1.00 95.06 256 LEU A N 1
ATOM 2014 C CA . LEU A 1 256 ? 9.953 -3.923 -9.747 1.00 95.06 256 LEU A CA 1
ATOM 2015 C C . LEU A 1 256 ? 9.724 -2.442 -10.049 1.00 95.06 256 LEU A C 1
ATOM 2017 O O . LEU A 1 256 ? 9.573 -2.069 -11.207 1.00 95.06 256 LEU A O 1
ATOM 2021 N N . GLY A 1 257 ? 9.715 -1.592 -9.024 1.00 92.56 257 GLY A N 1
ATOM 2022 C CA . GLY A 1 257 ? 9.837 -0.148 -9.213 1.00 92.56 257 GLY A CA 1
ATOM 2023 C C . GLY A 1 257 ? 11.310 0.242 -9.286 1.00 92.56 257 GLY A C 1
ATOM 2024 O O . GLY A 1 257 ? 12.016 0.100 -8.289 1.00 92.56 257 GLY A O 1
ATOM 2025 N N . ASP A 1 258 ? 11.751 0.729 -10.442 1.00 88.56 258 ASP A N 1
ATOM 2026 C CA . ASP A 1 258 ? 13.078 1.305 -10.666 1.00 88.56 258 ASP A CA 1
ATOM 2027 C C . ASP A 1 258 ? 12.985 2.829 -10.552 1.00 88.56 258 ASP A C 1
ATOM 2029 O O . ASP A 1 258 ? 12.297 3.486 -11.338 1.00 88.56 258 ASP A O 1
ATOM 2033 N N . TYR A 1 259 ? 13.631 3.393 -9.531 1.00 83.81 259 TYR A N 1
ATOM 2034 C CA . TYR A 1 259 ? 13.565 4.812 -9.200 1.00 83.81 259 TYR A CA 1
ATOM 2035 C C . TYR A 1 259 ? 14.913 5.517 -9.436 1.00 83.81 259 TYR A C 1
ATOM 2037 O O . TYR A 1 259 ? 15.978 4.930 -9.209 1.00 83.81 259 TYR A O 1
ATOM 2045 N N . PRO A 1 260 ? 14.900 6.816 -9.808 1.00 75.31 260 PRO A N 1
ATOM 2046 C CA . PRO A 1 260 ? 16.120 7.595 -10.002 1.00 75.31 260 PRO A CA 1
ATOM 2047 C C . PRO A 1 260 ? 17.061 7.520 -8.795 1.00 75.31 260 PRO A C 1
ATOM 2049 O O . PRO A 1 260 ? 16.632 7.633 -7.647 1.00 75.31 260 PRO A O 1
ATOM 2052 N N . GLY A 1 261 ? 18.361 7.370 -9.061 1.00 68.94 261 GLY A N 1
ATOM 2053 C CA . GLY A 1 261 ? 19.368 7.186 -8.011 1.00 68.94 261 GLY A CA 1
ATOM 2054 C C . GLY A 1 261 ? 19.581 5.729 -7.587 1.00 68.94 261 GLY A C 1
ATOM 2055 O O . GLY A 1 261 ? 20.021 5.505 -6.464 1.00 68.94 261 GLY A O 1
ATOM 2056 N N . GLN A 1 262 ? 19.294 4.767 -8.478 1.00 61.53 262 GLN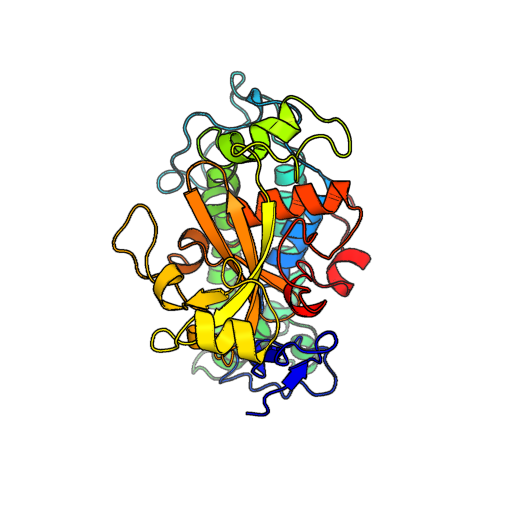 A N 1
ATOM 2057 C CA . GLN A 1 262 ? 19.521 3.325 -8.275 1.00 61.53 262 GLN A CA 1
ATOM 2058 C C . GLN A 1 262 ? 18.793 2.771 -7.048 1.00 61.53 262 GLN A C 1
ATOM 2060 O O . GLN A 1 262 ? 19.353 1.993 -6.283 1.00 61.53 262 GLN A O 1
ATOM 2065 N N . SER A 1 263 ? 17.562 3.227 -6.821 1.00 80.25 263 SER A N 1
ATOM 2066 C CA . SER A 1 263 ? 16.719 2.676 -5.765 1.00 80.25 263 SER A CA 1
ATOM 2067 C C . SER A 1 263 ? 15.695 1.754 -6.404 1.00 80.25 263 SER A C 1
ATOM 2069 O O . SER A 1 263 ? 14.796 2.225 -7.092 1.00 80.25 263 SER A O 1
ATOM 2071 N N . GLU A 1 264 ? 15.842 0.454 -6.193 1.00 88.56 264 GLU A N 1
ATOM 2072 C CA . GLU A 1 264 ? 14.959 -0.576 -6.732 1.00 88.56 264 GLU A CA 1
ATOM 2073 C C . GLU A 1 264 ? 14.124 -1.174 -5.589 1.00 88.56 264 GLU A C 1
ATOM 2075 O O . GLU A 1 264 ? 14.664 -1.543 -4.548 1.00 88.56 264 GLU A O 1
ATOM 2080 N N . TYR A 1 265 ? 12.800 -1.266 -5.752 1.00 90.56 265 TYR A N 1
ATOM 2081 C CA . TYR A 1 265 ? 11.929 -1.897 -4.750 1.00 90.56 265 TYR A CA 1
ATOM 2082 C C . TYR A 1 265 ? 10.906 -2.814 -5.402 1.00 90.56 265 TYR A C 1
ATOM 2084 O O . TYR A 1 265 ? 10.162 -2.396 -6.294 1.00 90.56 265 TYR A O 1
ATOM 2092 N N . LEU A 1 266 ? 10.812 -4.049 -4.909 1.00 93.62 266 LEU A N 1
ATOM 2093 C CA . LEU A 1 266 ? 9.763 -4.964 -5.341 1.00 93.62 266 LEU A CA 1
ATOM 2094 C C . LEU A 1 266 ? 8.387 -4.481 -4.866 1.00 93.62 266 LEU A C 1
ATOM 2096 O O . LEU A 1 266 ? 8.218 -3.956 -3.760 1.00 93.62 266 LEU A O 1
ATOM 2100 N N . PHE A 1 267 ? 7.381 -4.711 -5.702 1.00 93.88 267 PHE A N 1
ATOM 2101 C CA . PHE A 1 267 ? 5.982 -4.666 -5.307 1.00 93.88 267 PHE A CA 1
ATOM 2102 C C . PHE A 1 267 ? 5.489 -6.093 -5.083 1.00 93.88 267 PHE A C 1
ATOM 2104 O O . PHE A 1 267 ? 5.265 -6.857 -6.022 1.00 93.88 267 PHE A O 1
ATOM 2111 N N . ILE A 1 268 ? 5.326 -6.447 -3.812 1.00 92.06 268 ILE A N 1
ATOM 2112 C CA . ILE A 1 268 ? 5.004 -7.801 -3.373 1.00 92.06 268 ILE A CA 1
ATOM 2113 C C . ILE A 1 268 ? 3.480 -7.995 -3.400 1.00 92.06 268 ILE A C 1
ATOM 2115 O O . ILE A 1 268 ? 2.751 -7.207 -2.785 1.00 92.06 268 ILE A O 1
ATOM 2119 N N . PRO A 1 269 ? 2.960 -9.022 -4.097 1.00 90.06 269 PRO A N 1
ATOM 2120 C CA . PRO A 1 269 ? 1.543 -9.352 -4.083 1.00 90.06 269 PRO A CA 1
ATOM 2121 C C . PRO A 1 269 ? 1.114 -9.856 -2.706 1.00 90.06 269 PRO A C 1
ATOM 2123 O O . PRO A 1 269 ? 1.432 -10.974 -2.318 1.00 90.06 269 PRO A O 1
ATOM 2126 N N . TRP A 1 270 ? 0.336 -9.043 -1.992 1.00 87.06 270 TRP A N 1
ATOM 2127 C CA . TRP A 1 270 ? -0.200 -9.400 -0.678 1.00 87.06 270 TRP A CA 1
ATOM 2128 C C . TRP A 1 270 ? -1.679 -9.035 -0.572 1.00 87.06 270 TRP A C 1
ATOM 2130 O O . TRP A 1 270 ? -2.099 -8.008 -1.108 1.00 87.06 270 TRP A O 1
ATOM 2140 N N . SER A 1 271 ? -2.495 -9.885 0.059 1.00 80.56 271 SER A N 1
ATOM 2141 C CA . SER A 1 271 ? -3.957 -9.728 0.111 1.00 80.56 271 SER A CA 1
ATOM 2142 C C . SER A 1 271 ? -4.611 -9.494 -1.270 1.00 80.56 271 SER A C 1
ATOM 2144 O O . SER A 1 271 ? -4.553 -10.350 -2.151 1.00 80.56 271 SER A O 1
ATOM 2146 N N . SER A 1 272 ? -5.244 -8.345 -1.514 1.00 81.19 272 SER A N 1
ATOM 2147 C CA . SER A 1 272 ? -5.885 -8.002 -2.783 1.00 81.19 272 SER A CA 1
ATOM 2148 C C . SER A 1 272 ? -5.086 -7.009 -3.629 1.00 81.19 272 SER A C 1
ATOM 2150 O O . SER A 1 272 ? -5.428 -6.829 -4.802 1.00 81.19 272 SER A O 1
ATOM 2152 N N . GLY A 1 273 ? -3.989 -6.453 -3.105 1.00 89.44 273 GLY A N 1
ATOM 2153 C CA . GLY A 1 273 ? -3.158 -5.447 -3.769 1.00 89.44 273 GLY A CA 1
ATOM 2154 C C . GLY A 1 273 ? -1.670 -5.791 -3.819 1.00 89.44 273 GLY A C 1
ATOM 2155 O O . GLY A 1 273 ? -1.269 -6.957 -3.745 1.00 89.44 273 GLY A O 1
ATOM 2156 N N . LEU A 1 274 ? -0.848 -4.749 -3.938 1.00 91.81 274 LEU A N 1
ATOM 2157 C CA . LEU A 1 274 ? 0.608 -4.833 -3.817 1.00 91.81 274 LEU A CA 1
ATOM 2158 C C . LEU A 1 274 ? 1.089 -4.059 -2.591 1.00 91.81 274 LEU A C 1
ATOM 2160 O O . LEU A 1 274 ? 0.493 -3.046 -2.219 1.00 91.81 274 LEU A O 1
ATOM 2164 N N . VAL A 1 275 ? 2.188 -4.501 -1.995 1.00 89.44 275 VAL A N 1
ATOM 2165 C CA . VAL A 1 275 ? 2.903 -3.783 -0.937 1.00 89.44 275 VAL A CA 1
ATOM 2166 C C . VAL A 1 275 ? 4.298 -3.457 -1.438 1.00 89.44 275 VAL A C 1
ATOM 2168 O O . VAL A 1 275 ? 4.977 -4.317 -1.992 1.00 89.44 275 VAL A O 1
ATOM 2171 N N . CYS A 1 276 ? 4.730 -2.211 -1.263 1.00 90.88 276 CYS A N 1
ATOM 2172 C CA . CYS A 1 276 ? 6.122 -1.871 -1.536 1.00 90.88 276 CYS A CA 1
ATOM 2173 C C . CYS A 1 276 ? 7.023 -2.545 -0.496 1.00 90.88 276 CYS A C 1
ATOM 2175 O O . CYS A 1 276 ? 6.788 -2.422 0.706 1.00 90.88 276 CYS A O 1
ATOM 2177 N N . GLN A 1 277 ? 8.088 -3.190 -0.965 1.00 87.38 277 GLN A N 1
ATOM 2178 C CA . GLN A 1 277 ? 9.101 -3.824 -0.124 1.00 87.38 277 GLN A CA 1
ATOM 2179 C C . GLN A 1 277 ? 9.798 -2.842 0.839 1.00 87.38 277 GLN A C 1
ATOM 2181 O O . GLN A 1 277 ? 10.332 -3.258 1.860 1.00 87.38 277 GLN A O 1
ATOM 2186 N N . GLY A 1 278 ? 9.786 -1.539 0.518 1.00 79.81 278 GLY A N 1
ATOM 2187 C CA . GLY A 1 278 ? 10.446 -0.451 1.250 1.00 79.81 278 GLY A CA 1
ATOM 2188 C C . GLY A 1 278 ? 10.399 -0.587 2.785 1.00 79.81 278 GLY A C 1
ATOM 2189 O O . GLY A 1 278 ? 9.309 -0.763 3.340 1.00 79.81 278 GLY A O 1
ATOM 2190 N N . PRO A 1 279 ? 11.529 -0.378 3.496 1.00 66.81 279 PRO A N 1
ATOM 2191 C CA . PRO A 1 279 ? 11.629 -0.660 4.935 1.00 66.81 279 PRO A CA 1
ATOM 2192 C C . PRO A 1 279 ? 10.716 0.255 5.749 1.00 66.81 279 PRO A C 1
ATOM 2194 O O . PRO A 1 279 ? 10.226 -0.104 6.817 1.00 66.81 279 PRO A O 1
ATOM 2197 N N . PHE A 1 280 ? 10.415 1.433 5.192 1.00 68.56 280 PHE A N 1
ATOM 2198 C CA . PHE A 1 280 ? 9.582 2.439 5.820 1.00 68.56 280 PHE A CA 1
ATOM 2199 C C . PHE A 1 280 ? 8.281 1.852 6.370 1.00 68.56 280 PHE A C 1
ATOM 2201 O O . PHE A 1 280 ? 7.962 2.135 7.515 1.00 68.56 280 PHE A O 1
ATOM 2208 N N . LYS A 1 281 ? 7.565 1.018 5.612 1.00 67.44 281 LYS A N 1
ATOM 2209 C CA . LYS A 1 281 ? 6.280 0.444 6.042 1.00 67.44 281 LYS A CA 1
ATOM 2210 C C . LYS A 1 281 ? 6.428 -0.679 7.081 1.00 67.44 281 LYS A C 1
ATOM 2212 O O . LYS A 1 281 ? 5.517 -0.912 7.861 1.00 67.44 281 LYS A O 1
ATOM 2217 N N . GLN A 1 282 ? 7.584 -1.329 7.124 1.00 65.31 282 GLN A N 1
ATOM 2218 C CA . GLN A 1 282 ? 7.817 -2.555 7.894 1.00 65.31 282 GLN A CA 1
ATOM 2219 C C . GLN A 1 282 ? 8.298 -2.273 9.322 1.00 65.31 282 GLN A C 1
ATOM 2221 O O . GLN A 1 282 ? 8.067 -3.053 10.238 1.00 65.31 282 GLN A O 1
ATOM 2226 N N . GLU A 1 283 ? 8.939 -1.125 9.538 1.00 64.56 283 GLU A N 1
ATOM 2227 C CA . GLU A 1 283 ? 9.568 -0.788 10.820 1.00 64.56 283 GLU A CA 1
ATOM 2228 C C . GLU A 1 283 ? 8.590 -0.275 11.896 1.00 64.56 283 GLU A C 1
ATOM 2230 O O . GLU A 1 283 ? 8.946 -0.236 13.076 1.00 64.56 283 GLU A O 1
ATOM 2235 N N . HIS A 1 284 ? 7.379 0.182 11.536 1.00 64.75 284 HIS A N 1
ATOM 2236 C CA . HIS A 1 284 ? 6.476 0.819 12.505 1.00 64.75 284 HIS A CA 1
ATOM 2237 C C . HIS A 1 284 ? 4.986 0.600 12.233 1.00 64.75 284 HIS A C 1
ATOM 2239 O O . HIS A 1 284 ? 4.486 0.877 11.148 1.00 64.75 284 HIS A O 1
ATOM 2245 N N . ALA A 1 285 ? 4.249 0.298 13.304 1.00 62.97 285 ALA A N 1
ATOM 2246 C CA . ALA A 1 285 ? 2.819 -0.014 13.278 1.00 62.97 285 ALA A CA 1
ATOM 2247 C C . ALA A 1 285 ? 1.888 1.099 12.748 1.00 62.97 285 ALA A C 1
ATOM 2249 O O . ALA A 1 285 ? 0.754 0.818 12.387 1.00 62.97 285 ALA A O 1
ATOM 2250 N N . TYR A 1 286 ? 2.313 2.367 12.718 1.00 67.88 286 TYR A N 1
ATOM 2251 C CA . TYR A 1 286 ? 1.502 3.499 12.230 1.00 67.88 286 TYR A CA 1
ATOM 2252 C C . TYR A 1 286 ? 1.835 3.923 10.794 1.00 67.88 286 TYR A C 1
ATOM 2254 O O . TYR A 1 286 ? 1.267 4.897 10.297 1.00 67.88 286 TYR A O 1
ATOM 2262 N N . ARG A 1 287 ? 2.787 3.254 10.133 1.00 72.75 287 ARG A N 1
ATOM 2263 C CA . ARG A 1 287 ? 3.184 3.583 8.764 1.00 72.75 287 ARG A CA 1
ATOM 2264 C C . ARG A 1 287 ? 2.355 2.753 7.789 1.00 72.75 287 ARG A C 1
ATOM 2266 O O . ARG A 1 287 ? 2.655 1.595 7.550 1.00 72.75 287 ARG A O 1
ATOM 2273 N N . VAL A 1 288 ? 1.308 3.369 7.246 1.00 84.25 288 VAL A N 1
ATOM 2274 C CA . VAL A 1 288 ? 0.324 2.706 6.375 1.00 84.25 288 VAL A CA 1
ATOM 2275 C C . VAL A 1 288 ? 0.693 2.772 4.894 1.00 84.25 288 VAL A C 1
ATOM 2277 O O . VAL A 1 288 ? 0.350 1.882 4.126 1.00 84.25 288 VAL A O 1
ATOM 2280 N N . THR A 1 289 ? 1.438 3.800 4.483 1.00 88.94 289 THR A N 1
ATOM 2281 C CA . THR A 1 289 ? 1.910 3.950 3.100 1.00 88.94 289 THR A CA 1
ATOM 2282 C C . THR A 1 289 ? 3.340 4.472 3.057 1.00 88.94 289 THR A C 1
ATOM 2284 O O . THR A 1 289 ? 3.766 5.219 3.942 1.00 88.94 289 THR A O 1
ATOM 2287 N N . CYS A 1 290 ? 4.087 4.129 2.008 1.00 89.50 290 CYS A N 1
ATOM 2288 C CA . CYS A 1 290 ? 5.386 4.735 1.702 1.00 89.50 290 CYS A CA 1
ATOM 2289 C C . CYS A 1 290 ? 5.312 5.706 0.508 1.00 89.50 290 CYS A C 1
ATOM 2291 O O . CYS A 1 290 ? 4.315 5.755 -0.213 1.00 89.50 290 CYS A O 1
ATOM 2293 N N . LYS A 1 291 ? 6.389 6.471 0.266 1.00 90.00 291 LYS A N 1
ATOM 2294 C CA . LYS A 1 291 ? 6.468 7.412 -0.871 1.00 90.00 291 LYS A CA 1
ATOM 2295 C C . LYS A 1 291 ? 6.289 6.733 -2.236 1.00 90.00 291 LYS A C 1
ATOM 2297 O O . LYS A 1 291 ? 5.700 7.333 -3.127 1.00 90.00 291 LYS A O 1
ATOM 2302 N N . HIS A 1 292 ? 6.753 5.489 -2.383 1.00 90.75 292 HIS A N 1
ATOM 2303 C CA . HIS A 1 292 ? 6.628 4.716 -3.622 1.00 90.75 292 HIS A CA 1
ATOM 2304 C C . HIS A 1 292 ? 5.177 4.315 -3.893 1.00 90.75 292 HIS A C 1
ATOM 2306 O O . HIS A 1 292 ? 4.736 4.363 -5.033 1.00 90.75 292 HIS A O 1
ATOM 2312 N N . GLU A 1 293 ? 4.421 3.973 -2.848 1.00 93.38 293 GLU A N 1
ATOM 2313 C CA . GLU A 1 293 ? 2.998 3.634 -2.948 1.00 93.38 293 GLU A CA 1
ATOM 2314 C C . GLU A 1 293 ? 2.133 4.870 -3.240 1.00 93.38 293 GLU A C 1
ATOM 2316 O O . GLU A 1 293 ? 1.200 4.797 -4.042 1.00 93.38 293 GLU A O 1
ATOM 2321 N N . VAL A 1 294 ? 2.471 6.025 -2.652 1.00 94.06 294 VAL A N 1
ATOM 2322 C CA . VAL A 1 294 ? 1.820 7.303 -2.988 1.00 94.06 294 VAL A CA 1
ATOM 2323 C C . VAL A 1 294 ? 2.085 7.667 -4.449 1.00 94.06 294 VAL A C 1
ATOM 2325 O O . VAL A 1 294 ? 1.147 7.936 -5.192 1.00 94.06 294 VAL A O 1
ATOM 2328 N N . PHE A 1 295 ? 3.342 7.601 -4.896 1.00 91.94 295 PHE A N 1
ATOM 2329 C CA . PHE A 1 295 ? 3.687 7.873 -6.292 1.00 91.94 295 PHE A CA 1
ATOM 2330 C C . PHE A 1 295 ? 3.020 6.895 -7.266 1.00 91.94 295 PHE A C 1
ATOM 2332 O O . PHE A 1 295 ? 2.462 7.325 -8.270 1.00 91.94 295 PHE A O 1
ATOM 2339 N N . ALA A 1 296 ? 3.005 5.600 -6.941 1.00 92.62 296 ALA A N 1
ATOM 2340 C CA . ALA A 1 296 ? 2.291 4.586 -7.711 1.00 92.62 296 ALA A CA 1
ATOM 2341 C C . ALA A 1 296 ? 0.802 4.926 -7.860 1.00 92.62 296 ALA A C 1
ATOM 2343 O O . ALA A 1 296 ? 0.243 4.775 -8.940 1.00 92.62 296 ALA A O 1
ATOM 2344 N N . SER A 1 297 ? 0.169 5.459 -6.813 1.00 94.12 297 SER A N 1
ATOM 2345 C CA . SER A 1 297 ? -1.227 5.908 -6.884 1.00 94.12 297 SER A CA 1
ATOM 2346 C C . SER A 1 297 ? -1.412 7.058 -7.885 1.00 94.12 297 SER A C 1
ATOM 2348 O O . SER A 1 297 ? -2.399 7.075 -8.615 1.00 94.12 297 SER A O 1
ATOM 2350 N N . PHE A 1 298 ? -0.449 7.982 -7.984 1.00 91.00 298 PHE A N 1
ATOM 2351 C CA . PHE A 1 298 ? -0.480 9.054 -8.987 1.00 91.00 298 PHE A CA 1
ATOM 2352 C C . PHE A 1 298 ? -0.293 8.530 -10.413 1.00 91.00 298 PHE A C 1
ATOM 2354 O O . PHE A 1 298 ? -0.984 8.993 -11.311 1.00 91.00 298 PHE A O 1
ATOM 2361 N N . VAL A 1 299 ? 0.582 7.541 -10.621 1.00 87.88 299 VAL A N 1
ATOM 2362 C CA . VAL A 1 299 ? 0.742 6.868 -11.926 1.00 87.88 299 VAL A CA 1
ATOM 2363 C C . VAL A 1 299 ? -0.590 6.256 -12.368 1.00 87.88 299 VAL A C 1
ATOM 2365 O O . VAL A 1 299 ? -1.038 6.457 -13.491 1.00 87.88 299 VAL A O 1
ATOM 2368 N N . LEU A 1 300 ? -1.271 5.553 -11.460 1.00 89.69 300 LEU A N 1
ATOM 2369 C CA . LEU A 1 300 ? -2.551 4.899 -11.746 1.00 89.69 300 LEU A CA 1
ATOM 2370 C C . LEU A 1 300 ? -3.672 5.868 -12.129 1.00 89.69 300 LEU A C 1
ATOM 2372 O O . LEU A 1 300 ? -4.567 5.484 -12.883 1.00 89.69 300 LEU A O 1
ATOM 2376 N N . ARG A 1 301 ? -3.619 7.113 -11.638 1.00 87.62 301 ARG A N 1
ATOM 2377 C CA . ARG A 1 301 ? -4.534 8.178 -12.061 1.00 87.62 301 ARG A CA 1
ATOM 2378 C C . ARG A 1 301 ? -4.394 8.452 -13.552 1.00 87.62 301 ARG A C 1
ATOM 2380 O O . ARG A 1 301 ? -5.400 8.479 -14.253 1.00 87.62 301 ARG A O 1
ATOM 2387 N N . GLU A 1 302 ? -3.161 8.652 -14.007 1.00 82.38 302 GLU A N 1
ATOM 2388 C CA . GLU A 1 302 ? -2.856 8.956 -15.408 1.00 82.38 302 GLU A CA 1
ATOM 2389 C C . GLU A 1 302 ? -3.211 7.775 -16.320 1.00 82.38 302 GLU A C 1
ATOM 2391 O O . GLU A 1 302 ? -3.779 7.967 -17.393 1.00 82.38 302 GLU A O 1
ATOM 2396 N N . GLU A 1 303 ? -2.972 6.548 -15.853 1.00 82.94 303 GLU A N 1
ATOM 2397 C CA . GLU A 1 303 ? -3.350 5.321 -16.565 1.00 82.94 303 GLU A CA 1
ATOM 2398 C C . GLU A 1 303 ? -4.866 5.043 -16.552 1.00 82.94 303 GLU A C 1
ATOM 2400 O O . GLU A 1 303 ? -5.358 4.229 -17.337 1.00 82.94 303 GLU A O 1
ATOM 2405 N N . GLY A 1 304 ? -5.625 5.656 -15.636 1.00 84.88 304 GLY A N 1
ATOM 2406 C CA . GLY A 1 304 ? -7.041 5.345 -15.424 1.00 84.88 304 GLY A CA 1
ATOM 2407 C C . GLY A 1 304 ? -7.283 3.872 -15.060 1.00 84.88 304 GLY A C 1
ATOM 2408 O O . GLY A 1 304 ? -8.260 3.267 -15.507 1.00 84.88 304 GLY A O 1
ATOM 2409 N N . SER A 1 305 ? -6.373 3.268 -14.289 1.00 88.06 305 SER A N 1
ATOM 2410 C CA . SER A 1 305 ? -6.297 1.819 -14.056 1.00 88.06 305 SER A CA 1
ATOM 2411 C C . SER A 1 305 ? -6.002 1.499 -12.588 1.00 88.06 305 SER A C 1
ATOM 2413 O O . SER A 1 305 ? -5.414 2.294 -11.873 1.00 88.06 305 SER A O 1
ATOM 2415 N N . VAL A 1 306 ? -6.361 0.295 -12.125 1.00 87.88 306 VAL A N 1
ATOM 2416 C CA . VAL A 1 306 ? -5.930 -0.246 -10.812 1.00 87.88 306 VAL A CA 1
ATOM 2417 C C . VAL A 1 306 ? -4.691 -1.140 -10.915 1.00 87.88 306 VAL A C 1
ATOM 2419 O O . VAL A 1 306 ? -4.213 -1.690 -9.917 1.00 87.88 306 VAL A O 1
ATOM 2422 N N . PHE A 1 307 ? -4.197 -1.339 -12.136 1.00 91.62 307 PHE A N 1
ATOM 2423 C CA . PHE A 1 307 ? -3.001 -2.110 -12.420 1.00 91.62 307 PHE A CA 1
ATOM 2424 C C . PHE A 1 307 ? -1.863 -1.180 -12.800 1.00 91.62 307 PHE A C 1
ATOM 2426 O O . PHE A 1 307 ? -2.022 -0.391 -13.732 1.00 91.62 307 PHE A O 1
ATOM 2433 N N . LEU A 1 308 ? -0.723 -1.338 -12.131 1.00 91.94 308 LEU A N 1
ATOM 2434 C CA . LEU A 1 308 ? 0.495 -0.649 -12.525 1.00 91.94 308 LEU A CA 1
ATOM 2435 C C . LEU A 1 308 ? 0.909 -1.081 -13.940 1.00 91.94 308 LEU A C 1
ATOM 2437 O O . LEU A 1 308 ? 0.633 -2.230 -14.341 1.00 91.94 308 LEU A O 1
ATOM 2441 N N . PRO A 1 309 ? 1.523 -0.162 -14.704 1.00 90.88 309 PRO A N 1
ATOM 2442 C CA . PRO A 1 309 ? 2.043 -0.480 -16.019 1.00 90.88 309 PRO A CA 1
ATOM 2443 C C . PRO A 1 309 ? 3.222 -1.455 -15.908 1.00 90.88 309 PRO A C 1
ATOM 2445 O O . PRO A 1 309 ? 3.766 -1.707 -14.832 1.00 90.88 309 PRO A O 1
ATOM 2448 N N . VAL A 1 310 ? 3.573 -2.046 -17.045 1.00 91.38 310 VAL A N 1
ATOM 2449 C CA . VAL A 1 310 ? 4.837 -2.760 -17.232 1.00 91.38 310 VAL A CA 1
ATOM 2450 C C . VAL A 1 310 ? 5.539 -2.030 -18.364 1.00 91.38 310 VAL A C 1
ATOM 2452 O O . VAL A 1 310 ? 5.206 -2.241 -19.529 1.00 91.38 310 VAL A O 1
ATOM 2455 N N . ASP A 1 311 ? 6.442 -1.126 -18.005 1.00 89.75 311 ASP A N 1
ATOM 2456 C CA . ASP A 1 311 ? 7.133 -0.248 -18.951 1.00 89.75 311 ASP A CA 1
ATOM 2457 C C . ASP A 1 311 ? 8.235 -1.009 -19.700 1.00 89.75 311 ASP A C 1
ATOM 2459 O O . ASP A 1 311 ? 8.531 -0.735 -20.863 1.00 89.75 311 ASP A O 1
ATOM 2463 N N . GLU A 1 312 ? 8.828 -2.002 -19.034 1.00 90.94 312 GLU A N 1
ATOM 2464 C CA . GLU A 1 312 ? 9.920 -2.820 -19.550 1.00 90.94 312 GLU A CA 1
ATOM 2465 C C . GLU A 1 312 ? 9.922 -4.212 -18.894 1.00 90.94 312 GLU A C 1
ATOM 2467 O O . GLU A 1 312 ? 9.327 -4.419 -17.837 1.00 90.94 312 GLU A O 1
ATOM 2472 N N . GLY A 1 313 ? 10.626 -5.173 -19.492 1.00 92.88 313 GLY A N 1
ATOM 2473 C CA . GLY A 1 313 ? 10.923 -6.458 -18.867 1.00 92.88 313 GLY A CA 1
ATOM 2474 C C . GLY A 1 313 ? 9.998 -7.586 -19.305 1.00 92.88 313 GLY A C 1
ATOM 2475 O O . GLY A 1 313 ? 9.556 -7.644 -20.455 1.00 92.88 313 GLY A O 1
ATOM 2476 N N . ILE A 1 314 ? 9.753 -8.532 -18.399 1.00 93.81 314 ILE A N 1
ATOM 2477 C CA . ILE A 1 314 ? 8.922 -9.706 -18.683 1.00 93.81 314 ILE A CA 1
ATOM 2478 C C . ILE A 1 314 ? 7.429 -9.403 -18.530 1.00 93.81 314 ILE A C 1
ATOM 2480 O O . ILE A 1 314 ? 7.011 -8.464 -17.856 1.00 93.81 314 ILE A O 1
ATOM 2484 N N . SER A 1 315 ? 6.594 -10.267 -19.102 1.00 90.69 315 SER A N 1
ATOM 2485 C CA . SER A 1 315 ? 5.151 -10.220 -18.875 1.00 90.69 315 SER A CA 1
ATOM 2486 C C . SER A 1 315 ? 4.816 -10.629 -17.436 1.00 90.69 315 SER A C 1
ATOM 2488 O O . SER A 1 315 ? 5.028 -11.771 -17.038 1.00 90.69 315 SER A O 1
ATOM 2490 N N . VAL A 1 316 ? 4.256 -9.704 -16.657 1.00 91.00 316 VAL A N 1
ATOM 2491 C CA . VAL A 1 316 ? 3.847 -9.953 -15.265 1.00 91.00 316 VAL A CA 1
ATOM 2492 C C . VAL A 1 316 ? 2.340 -10.248 -15.205 1.00 91.00 316 VAL A C 1
ATOM 2494 O O . VAL A 1 316 ? 1.544 -9.510 -15.802 1.00 91.00 316 VAL A O 1
ATOM 2497 N N . PRO A 1 317 ? 1.893 -11.301 -14.491 1.00 90.31 317 PRO A N 1
ATOM 2498 C CA . PRO A 1 317 ? 0.473 -11.623 -14.385 1.00 90.31 317 PRO A CA 1
ATOM 2499 C C . PRO A 1 317 ? -0.300 -10.505 -13.679 1.00 90.31 317 PRO A C 1
ATOM 2501 O O . PRO A 1 317 ? 0.218 -9.819 -12.800 1.00 90.31 317 PRO A O 1
ATOM 2504 N N . ALA A 1 318 ? -1.590 -10.361 -14.004 1.00 88.56 318 ALA A N 1
ATOM 2505 C CA . ALA A 1 318 ? -2.440 -9.284 -13.486 1.00 88.56 318 ALA A CA 1
ATOM 2506 C C . ALA A 1 318 ? -2.396 -9.152 -11.951 1.00 88.56 318 ALA A C 1
ATOM 2508 O O . ALA A 1 318 ? -2.385 -8.039 -11.429 1.00 88.56 318 ALA A O 1
ATOM 2509 N N . ARG A 1 319 ? -2.308 -10.270 -11.219 1.00 87.75 319 ARG A N 1
ATOM 2510 C CA . ARG A 1 319 ? -2.218 -10.265 -9.752 1.00 87.75 319 ARG A CA 1
ATOM 2511 C C . ARG A 1 319 ? -0.954 -9.585 -9.219 1.00 87.75 319 ARG A C 1
ATOM 2513 O O . ARG A 1 319 ? -1.053 -8.943 -8.177 1.00 87.75 319 ARG A O 1
ATOM 2520 N N . ALA A 1 320 ? 0.174 -9.687 -9.922 1.00 89.94 320 ALA A N 1
ATOM 2521 C CA . ALA A 1 320 ? 1.445 -9.070 -9.534 1.00 89.94 320 ALA A CA 1
ATOM 2522 C C . ALA A 1 320 ? 1.607 -7.617 -10.010 1.00 89.94 320 ALA A C 1
ATOM 2524 O O . ALA A 1 320 ? 2.622 -6.988 -9.740 1.00 89.94 320 ALA A O 1
ATOM 2525 N N . ARG A 1 321 ? 0.573 -7.053 -10.644 1.00 91.44 321 ARG A N 1
ATOM 2526 C CA . ARG A 1 321 ? 0.495 -5.625 -10.989 1.00 91.44 321 ARG A CA 1
ATOM 2527 C C . ARG A 1 321 ? -0.763 -4.923 -10.460 1.00 91.44 321 ARG A C 1
ATOM 2529 O O . ARG A 1 321 ? -0.861 -3.707 -10.550 1.00 91.44 321 ARG A O 1
ATOM 2536 N N . ARG A 1 322 ? -1.727 -5.654 -9.881 1.00 92.56 322 ARG A N 1
ATOM 2537 C CA . ARG A 1 322 ? -2.959 -5.098 -9.288 1.00 92.56 322 ARG A CA 1
ATOM 2538 C C . ARG A 1 322 ? -2.653 -4.407 -7.962 1.00 92.56 322 ARG A C 1
ATOM 2540 O O . ARG A 1 322 ? -2.519 -5.076 -6.942 1.00 92.56 322 ARG A O 1
ATOM 2547 N N . PHE A 1 323 ? -2.558 -3.084 -7.978 1.00 93.38 323 PHE A N 1
ATOM 2548 C CA . PHE A 1 323 ? -2.093 -2.287 -6.843 1.00 93.38 323 PHE A CA 1
ATOM 2549 C C . PHE A 1 323 ? -3.182 -2.027 -5.792 1.00 93.38 323 PHE A C 1
ATOM 2551 O O . PHE A 1 323 ? -2.907 -2.034 -4.589 1.00 93.38 323 PHE A O 1
ATOM 2558 N N . ILE A 1 324 ? -4.423 -1.836 -6.247 1.00 90.31 324 ILE A N 1
ATOM 2559 C CA . ILE A 1 324 ? -5.596 -1.517 -5.424 1.00 90.31 324 ILE A CA 1
ATOM 2560 C C . ILE A 1 324 ? -6.636 -2.630 -5.584 1.00 90.31 324 ILE A C 1
ATOM 2562 O O . ILE A 1 324 ? -6.787 -3.198 -6.668 1.00 90.31 324 ILE A O 1
ATOM 2566 N N . ASP A 1 325 ? -7.363 -2.937 -4.509 1.00 86.94 325 ASP A N 1
ATOM 2567 C CA . ASP A 1 325 ? -8.535 -3.802 -4.577 1.00 86.94 325 ASP A CA 1
ATOM 2568 C C . ASP A 1 325 ? -9.603 -3.181 -5.503 1.00 86.94 325 ASP A C 1
ATOM 2570 O O . ASP A 1 325 ? -10.065 -2.068 -5.229 1.00 86.94 325 ASP A O 1
ATOM 2574 N N . PRO A 1 326 ? -10.040 -3.870 -6.574 1.00 83.06 326 PRO A N 1
ATOM 2575 C CA . PRO A 1 326 ? -11.059 -3.348 -7.479 1.00 83.06 326 PRO A CA 1
ATOM 2576 C C . PRO A 1 326 ? -12.380 -2.997 -6.786 1.00 83.06 326 PRO A C 1
ATOM 2578 O O . PRO A 1 326 ? -13.042 -2.049 -7.194 1.00 83.06 326 PRO A O 1
ATOM 2581 N N . GLN A 1 327 ? -12.768 -3.724 -5.734 1.00 84.25 327 GLN A N 1
ATOM 2582 C CA . GLN A 1 327 ? -13.994 -3.426 -4.991 1.00 84.25 327 GLN A CA 1
ATOM 2583 C C . GLN A 1 327 ? -13.860 -2.132 -4.197 1.00 84.25 327 GLN A C 1
ATOM 2585 O O . GLN A 1 327 ? -14.804 -1.349 -4.139 1.00 84.25 327 GLN A O 1
ATOM 2590 N N . VAL A 1 328 ? -12.689 -1.870 -3.614 1.00 87.62 328 VAL A N 1
ATOM 2591 C CA . VAL A 1 328 ? -12.444 -0.590 -2.938 1.00 87.62 328 VAL A CA 1
ATOM 2592 C C . VAL A 1 328 ? -12.391 0.538 -3.963 1.00 87.62 328 VAL A C 1
ATOM 2594 O O . VAL A 1 328 ? -13.032 1.560 -3.757 1.00 87.62 328 VAL A O 1
ATOM 2597 N N . ALA A 1 329 ? -11.711 0.335 -5.095 1.00 86.19 329 ALA A N 1
ATOM 2598 C CA . ALA A 1 329 ? -11.606 1.339 -6.152 1.00 86.19 329 ALA A CA 1
ATOM 2599 C C . ALA A 1 329 ? -12.968 1.771 -6.725 1.00 86.19 329 ALA A C 1
ATOM 2601 O O . ALA A 1 329 ? -13.135 2.935 -7.073 1.00 86.19 329 ALA A O 1
ATOM 2602 N N . VAL A 1 330 ? -13.938 0.853 -6.815 1.00 85.69 330 VAL A N 1
ATOM 2603 C CA . VAL A 1 330 ? -15.287 1.147 -7.332 1.00 85.69 330 VAL A CA 1
ATOM 2604 C C . VAL A 1 330 ? -16.200 1.770 -6.272 1.00 85.69 330 VAL A C 1
ATOM 2606 O O . VAL A 1 330 ? -17.042 2.597 -6.611 1.00 85.69 330 VAL A O 1
ATOM 2609 N N . ASN A 1 331 ? -16.066 1.371 -5.005 1.00 87.50 331 ASN A N 1
ATOM 2610 C CA . ASN A 1 331 ? -17.018 1.747 -3.955 1.00 87.50 331 ASN A CA 1
ATOM 2611 C C . ASN A 1 331 ? -16.547 2.908 -3.067 1.00 87.50 331 ASN A C 1
ATOM 2613 O O . ASN A 1 331 ? -17.343 3.433 -2.290 1.00 87.50 331 ASN A O 1
ATOM 2617 N N . HIS A 1 332 ? -15.270 3.290 -3.128 1.00 91.62 332 HIS A N 1
ATOM 2618 C CA . HIS A 1 332 ? -14.723 4.367 -2.307 1.00 91.62 332 HIS A CA 1
ATOM 2619 C C . HIS A 1 332 ? -14.736 5.707 -3.046 1.00 91.62 332 HIS A C 1
ATOM 2621 O O . HIS A 1 332 ? -14.202 5.833 -4.148 1.00 91.62 332 HIS A O 1
ATOM 2627 N N . SER A 1 333 ? -15.321 6.714 -2.398 1.00 84.25 333 SER A N 1
ATOM 2628 C CA . SER A 1 333 ? -15.354 8.098 -2.863 1.00 84.25 333 SER A CA 1
ATOM 2629 C C . SER A 1 333 ? -14.925 9.024 -1.712 1.00 84.25 333 SER A C 1
ATOM 2631 O O . SER A 1 333 ? -15.685 9.167 -0.754 1.00 84.25 333 SER A O 1
ATOM 2633 N N . PRO A 1 334 ? -13.750 9.671 -1.786 1.00 74.25 334 PRO A N 1
ATOM 2634 C CA . PRO A 1 334 ? -13.271 10.627 -0.790 1.00 74.25 334 PRO A CA 1
ATOM 2635 C C . PRO A 1 334 ? -14.150 11.877 -0.676 1.00 74.25 334 PRO A C 1
ATOM 2637 O O . PRO A 1 334 ? -14.278 12.439 0.409 1.00 74.25 334 PRO A O 1
ATOM 2640 N N . GLU A 1 335 ? -14.780 12.293 -1.779 1.00 67.56 335 GLU A N 1
ATOM 2641 C CA . GLU A 1 335 ? -15.490 13.577 -1.905 1.00 67.56 335 GLU A CA 1
ATOM 2642 C C . GLU A 1 335 ? -16.909 13.612 -1.299 1.00 67.56 335 GLU A C 1
ATOM 2644 O O . GLU A 1 335 ? -17.551 14.660 -1.349 1.00 67.56 335 GLU A O 1
ATOM 2649 N N . GLN A 1 336 ? -17.428 12.500 -0.755 1.00 53.06 336 GLN A N 1
ATOM 2650 C CA . GLN A 1 336 ? -18.835 12.393 -0.313 1.00 53.06 336 GLN A CA 1
ATOM 2651 C C . GLN A 1 336 ? -19.042 12.565 1.180 1.00 53.06 336 GLN A C 1
ATOM 2653 O O . GLN A 1 336 ? -18.520 11.711 1.929 1.00 53.06 336 GLN A O 1
#

Secondary structure (DSSP, 8-state):
-PPEEE--STTSPPEEE-GGGS-TTSTT----TTT----S-HHHHHHHHHHHHH-S-SSGGGSBSS--TTT--TTSPPTTSSTTS-SPPHHHHHHHHHHHHHHHHHHHHHHTTT-HHHHTTS-HHHHHHHHHHHTSSSHHHHHHHHHHHHHHHHHHHIIIIIHHHSBIIIIIHHHHHHHH---TTSSSS-SSTTS-EEEEEEEE-TTS-HHHHHHHHT--GGGEEEGGGGSEETTEEEE---GGGGTPBSSEEEEEEEETTTEEEEEEEETTEEEE--HHHHS-TT----HHHHHHHHHHHHHTSSB----EESPPPGGGTB-S-HHHHHH--TT-

Foldseek 3Di:
DDWDWADFPPQDGTWTADLQLAAPPDPPNDDPLVPRDFFLFLLLLLLLLLLLVLFDALAQLLFAADADLVPDFLVDDDPQVPPSRDHHRSSLVLSLLSLVVVLVVCVVCLVPLVDVVSLVPPRSNSNSQSVVLVPDPNSNVSSVVVNVVSVRLSRSQCRNAVSVCRHCVHLVQQCVCCNVPVDQPPAQADPDLAGKYKAWAFEAAQPDDLVVVCVSRVFDSVRYHYQVVQQAFPPDRDGFDTLVNSVTDPRRTAIWIQHRPRGIWTFHSGYQATDTSDCQQVPDPSHSDGSVSSVQSNQCSSVVHQFGDHNYTDGHDRSRGRHHRPVSSVPHDSVD